Protein AF-A0A955N5J5-F1 (afdb_monomer_lite)

Radius of gyration: 27.72 Å; chains: 1; bounding box: 103×66×76 Å

Secondary structure (DSSP, 8-state):
-----------------------------------TTHHHHHHHHHHHHHHHHHHHHHHHHTT-HHHHHHHBHHHHHHHHHHHHTT----HHHHHHHHHHHHHHHHHHHT--PPEEETTEEE---TTS--B-TTBTTBSSGGGS-GGGGG-TTTS--SS---PPEEEEEEE---EEEEEESSTTSPPEEEEEEEEEEEEE-S-TTTSPEEEPTTPPPTT--SPPPEEEEEEEEEEEEEEE-GGGGT-SSSEEEE-TTSTTS-EE-SS---EE-TT--EEPPGGGSHHHHHHHHHHHHHH--

Structure (mmCIF, N/CA/C/O backbone):
data_AF-A0A955N5J5-F1
#
_entry.id   AF-A0A955N5J5-F1
#
loop_
_atom_site.group_PDB
_atom_site.id
_atom_site.type_symbol
_atom_site.label_atom_id
_atom_site.label_alt_id
_atom_site.label_comp_id
_atom_site.label_asym_id
_atom_site.label_entity_id
_atom_site.label_seq_id
_atom_site.pdbx_PDB_ins_code
_atom_site.Cartn_x
_atom_site.Cartn_y
_atom_site.Cartn_z
_atom_site.occupancy
_atom_site.B_iso_or_equiv
_atom_site.auth_seq_id
_atom_site.auth_comp_id
_atom_site.auth_asym_id
_atom_site.auth_atom_id
_atom_site.pdbx_PDB_model_num
ATOM 1 N N . MET A 1 1 ? 75.621 -2.351 1.873 1.00 44.31 1 MET A N 1
ATOM 2 C CA . MET A 1 1 ? 75.316 -2.611 3.294 1.00 44.31 1 MET A CA 1
ATOM 3 C C . MET A 1 1 ? 74.706 -3.999 3.384 1.00 44.31 1 MET A C 1
ATOM 5 O O . MET A 1 1 ? 73.717 -4.258 2.715 1.00 44.31 1 MET A O 1
ATOM 9 N N . ARG A 1 2 ? 75.393 -4.908 4.083 1.00 37.62 2 ARG A N 1
ATOM 10 C CA . ARG A 1 2 ? 74.972 -6.285 4.379 1.00 37.62 2 ARG A CA 1
ATOM 11 C C . ARG A 1 2 ? 74.080 -6.289 5.626 1.00 37.62 2 ARG A C 1
ATOM 13 O O . ARG A 1 2 ? 74.371 -5.519 6.535 1.00 37.62 2 ARG A O 1
ATOM 20 N N . ASN A 1 3 ? 73.083 -7.177 5.658 1.00 35.94 3 ASN A N 1
ATOM 21 C CA . ASN A 1 3 ? 72.738 -8.126 6.744 1.00 35.94 3 ASN A CA 1
ATOM 22 C C . ASN A 1 3 ? 71.259 -8.537 6.575 1.00 35.94 3 ASN A C 1
ATOM 24 O O . ASN A 1 3 ? 70.390 -7.677 6.584 1.00 35.94 3 ASN A O 1
ATOM 28 N N . ASN A 1 4 ? 70.937 -9.768 6.159 1.00 40.41 4 ASN A N 1
ATOM 29 C CA . ASN A 1 4 ? 70.875 -11.018 6.943 1.00 40.41 4 ASN A CA 1
ATOM 30 C C . ASN A 1 4 ? 70.024 -10.915 8.214 1.00 40.41 4 ASN A C 1
ATOM 32 O O . ASN A 1 4 ? 70.546 -10.466 9.227 1.00 40.41 4 ASN A O 1
ATOM 36 N N . ILE A 1 5 ? 68.800 -11.462 8.178 1.00 49.34 5 ILE A N 1
ATOM 37 C CA . ILE A 1 5 ? 68.192 -12.179 9.311 1.00 49.34 5 ILE A CA 1
ATOM 38 C C . ILE A 1 5 ? 67.428 -13.389 8.749 1.00 49.34 5 ILE A C 1
ATOM 40 O O . ILE A 1 5 ? 66.473 -13.251 7.991 1.00 49.34 5 ILE A O 1
ATOM 44 N N . LEU A 1 6 ? 67.902 -14.576 9.114 1.00 48.03 6 LEU A N 1
ATOM 45 C CA . LEU A 1 6 ? 67.327 -15.901 8.890 1.00 48.03 6 LEU A CA 1
ATOM 46 C C . LEU A 1 6 ? 67.532 -16.658 10.217 1.00 48.03 6 LEU A C 1
ATOM 48 O O . LEU A 1 6 ? 68.549 -16.416 10.866 1.00 48.03 6 LEU A O 1
ATOM 52 N N . GLN A 1 7 ? 66.628 -17.599 10.537 1.00 39.56 7 GLN A N 1
ATOM 53 C CA . GLN A 1 7 ? 66.670 -18.575 11.654 1.00 39.56 7 GLN A CA 1
ATOM 54 C C . GLN A 1 7 ? 66.253 -18.032 13.045 1.00 39.56 7 GLN A C 1
ATOM 56 O O . GLN A 1 7 ? 66.557 -16.895 13.366 1.00 39.56 7 GLN A O 1
ATOM 61 N N . GLN A 1 8 ? 65.564 -18.755 13.945 1.00 39.84 8 GLN A N 1
ATOM 62 C CA . GLN A 1 8 ? 65.190 -20.178 14.069 1.00 39.84 8 GLN A CA 1
ATOM 63 C C . GLN A 1 8 ? 64.225 -20.375 15.280 1.00 39.84 8 GLN A C 1
ATOM 65 O O . GLN A 1 8 ? 64.099 -19.474 16.104 1.00 39.84 8 GLN A O 1
ATOM 70 N N . SER A 1 9 ? 63.694 -21.606 15.419 1.00 40.97 9 SER A N 1
ATOM 71 C CA . SER A 1 9 ? 63.215 -22.305 16.648 1.00 40.97 9 SER A CA 1
ATOM 72 C C . SER A 1 9 ? 61.753 -22.091 17.089 1.00 40.97 9 SER A C 1
ATOM 74 O O . SER A 1 9 ? 61.348 -20.985 17.414 1.00 40.97 9 SER A O 1
ATOM 76 N N . LEU A 1 10 ? 60.853 -23.085 16.968 1.00 44.28 10 LEU A N 1
ATOM 77 C CA . LEU A 1 10 ? 60.669 -24.324 17.769 1.00 44.28 10 LEU A CA 1
ATOM 78 C C . LEU A 1 10 ? 60.367 -24.069 19.257 1.00 44.28 10 LEU A C 1
ATOM 80 O O . LEU A 1 10 ? 61.292 -23.782 20.004 1.00 44.28 10 LEU A O 1
ATOM 84 N N . MET A 1 11 ? 59.119 -24.312 19.695 1.00 41.56 11 MET A N 1
ATOM 85 C CA . MET A 1 11 ? 58.830 -25.091 20.915 1.00 41.56 11 MET A CA 1
ATOM 86 C C . MET A 1 11 ? 57.330 -25.409 21.102 1.00 41.56 11 MET A C 1
ATOM 88 O O . MET A 1 11 ? 56.488 -24.548 21.325 1.00 41.56 11 MET A O 1
ATOM 92 N N . THR A 1 12 ? 57.061 -26.709 21.000 1.00 45.81 12 THR A N 1
ATOM 93 C CA . THR A 1 12 ? 56.031 -27.552 21.631 1.00 45.81 12 THR A CA 1
ATOM 94 C C . THR A 1 12 ? 55.322 -27.015 22.877 1.00 45.81 12 THR A C 1
ATOM 96 O O . THR A 1 12 ? 56.017 -26.774 23.850 1.00 45.81 12 THR A O 1
ATOM 99 N N . TRP A 1 13 ? 53.981 -27.053 22.916 1.00 43.56 13 TRP A N 1
ATOM 100 C CA . TRP A 1 13 ? 53.181 -27.405 24.109 1.00 43.56 13 TRP A CA 1
ATOM 101 C C . TRP A 1 13 ? 51.846 -28.029 23.664 1.00 43.56 13 TRP A C 1
ATOM 103 O O . TRP A 1 13 ? 50.899 -27.329 23.319 1.00 43.56 13 TRP A O 1
ATOM 113 N N . ALA A 1 14 ? 51.780 -29.362 23.652 1.00 44.59 14 ALA A N 1
ATOM 114 C CA . ALA A 1 14 ? 50.529 -30.113 23.596 1.00 44.59 14 ALA A CA 1
ATOM 115 C C . ALA A 1 14 ? 50.210 -30.570 25.024 1.00 44.59 14 ALA A C 1
ATOM 117 O O . ALA A 1 14 ? 50.880 -31.451 25.558 1.00 44.59 14 ALA A O 1
ATOM 118 N N . LEU A 1 15 ? 49.223 -29.939 25.660 1.00 51.22 15 LEU A N 1
ATOM 119 C CA . LEU A 1 15 ? 48.691 -30.376 26.947 1.00 51.22 15 LEU A CA 1
ATOM 120 C C . LEU A 1 15 ? 47.462 -31.249 26.696 1.00 51.22 15 LEU A C 1
ATOM 122 O O . LEU A 1 15 ? 46.414 -30.779 26.262 1.00 51.22 15 LEU A O 1
ATOM 126 N N . TRP A 1 16 ? 47.632 -32.540 26.967 1.00 38.50 16 TRP A N 1
ATOM 127 C CA . TRP A 1 16 ? 46.559 -33.504 27.155 1.00 38.50 16 TRP A CA 1
ATOM 128 C C . TRP A 1 16 ? 45.767 -33.150 28.414 1.00 38.50 16 TRP A C 1
ATOM 130 O O . TRP A 1 16 ? 46.324 -33.136 29.510 1.00 38.50 16 TRP A O 1
ATOM 140 N N . TRP A 1 17 ? 44.466 -32.913 28.269 1.00 42.78 17 TRP A N 1
ATOM 141 C CA . TRP A 1 17 ? 43.518 -32.944 29.379 1.00 42.78 17 TRP A CA 1
ATOM 142 C C . TRP A 1 17 ? 42.577 -34.129 29.173 1.00 42.78 17 TRP A C 1
ATOM 144 O O . TRP A 1 17 ? 41.673 -34.095 28.342 1.00 42.78 17 TRP A O 1
ATOM 154 N N . SER A 1 18 ? 42.818 -35.194 29.934 1.00 45.06 18 SER A N 1
ATOM 155 C CA . SER A 1 18 ? 41.903 -36.322 30.072 1.00 45.06 18 SER A CA 1
ATOM 156 C C . SER A 1 18 ? 40.829 -35.954 31.096 1.00 45.06 18 SER A C 1
ATOM 158 O O . SER A 1 18 ? 41.081 -35.991 32.299 1.00 45.06 18 SER A O 1
ATOM 160 N N . PHE A 1 19 ? 39.632 -35.594 30.633 1.00 46.66 19 PHE A N 1
ATOM 161 C CA . PHE A 1 19 ? 38.447 -35.513 31.487 1.00 46.66 19 PHE A CA 1
ATOM 162 C C . PHE A 1 19 ? 37.790 -36.892 31.572 1.00 46.66 19 PHE A C 1
ATOM 164 O O . PHE A 1 19 ? 37.071 -37.323 30.672 1.00 46.66 19 PHE A O 1
ATOM 171 N N . THR A 1 20 ? 38.035 -37.586 32.679 1.00 56.12 20 THR A N 1
ATOM 172 C CA . THR A 1 20 ? 37.279 -38.775 33.077 1.00 56.12 20 THR A CA 1
ATOM 173 C C . THR A 1 20 ? 35.946 -38.317 33.670 1.00 56.12 20 THR A C 1
ATOM 175 O O . THR A 1 20 ? 35.879 -37.918 34.831 1.00 56.12 20 THR A O 1
ATOM 178 N N . LEU A 1 21 ? 34.878 -38.333 32.868 1.00 52.34 21 LEU A N 1
ATOM 179 C CA . LEU A 1 21 ? 33.510 -38.124 33.347 1.00 52.34 21 LEU A CA 1
ATOM 180 C C . LEU A 1 21 ? 32.988 -39.416 33.985 1.00 52.34 21 LEU A C 1
ATOM 182 O O . LEU A 1 21 ? 32.808 -40.435 33.320 1.00 52.34 21 LEU A O 1
ATOM 186 N N . CYS A 1 22 ? 32.752 -39.348 35.293 1.00 49.47 22 CYS A N 1
ATOM 187 C CA . CYS A 1 22 ? 32.079 -40.369 36.083 1.00 49.47 22 CYS A CA 1
ATOM 188 C C . CYS A 1 22 ? 30.592 -40.402 35.685 1.00 49.47 22 CYS A C 1
ATOM 190 O O . CYS A 1 22 ? 29.877 -39.419 35.873 1.00 49.47 22 CYS A O 1
ATOM 192 N N . TRP A 1 23 ? 30.133 -41.514 35.113 1.00 38.94 23 TRP A N 1
ATOM 193 C CA . TRP A 1 23 ? 28.717 -41.759 34.842 1.00 38.94 23 TRP A CA 1
ATOM 194 C C . TRP A 1 23 ? 28.027 -42.202 36.137 1.00 38.94 23 TRP A C 1
ATOM 196 O O . TRP A 1 23 ? 28.315 -43.279 36.653 1.00 38.94 23 TRP A O 1
ATOM 206 N N . ALA A 1 24 ? 27.097 -41.394 36.646 1.00 48.78 24 ALA A N 1
ATOM 207 C CA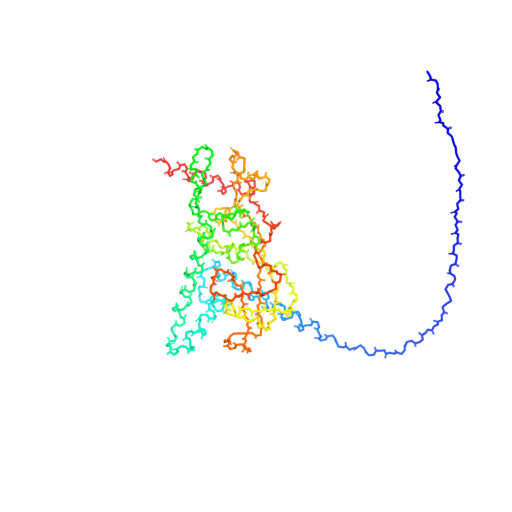 . ALA A 1 24 ? 26.094 -41.841 37.609 1.00 48.78 24 ALA A CA 1
ATOM 208 C C . ALA A 1 24 ? 24.765 -42.057 36.861 1.00 48.78 24 ALA A C 1
ATOM 210 O O . ALA A 1 24 ? 24.336 -41.153 36.138 1.00 48.78 24 ALA A O 1
ATOM 211 N N . PRO A 1 25 ? 24.093 -43.214 36.999 1.00 52.81 25 PRO A N 1
ATOM 212 C CA . PRO A 1 25 ? 22.782 -43.421 36.404 1.00 52.81 25 PRO A CA 1
ATOM 213 C C . PRO A 1 25 ? 21.734 -42.666 37.230 1.00 52.81 25 PRO A C 1
ATOM 215 O O . PRO A 1 25 ? 21.350 -43.094 38.316 1.00 52.81 25 PRO A O 1
ATOM 218 N N . PHE A 1 26 ? 21.275 -41.525 36.719 1.00 47.53 26 PHE A N 1
ATOM 219 C CA . PHE A 1 26 ? 20.079 -40.860 37.229 1.00 47.53 26 PHE A CA 1
ATOM 220 C C . PHE A 1 26 ? 18.854 -41.526 36.599 1.00 47.53 26 PHE A C 1
ATOM 222 O O . PHE A 1 26 ? 18.621 -41.426 35.395 1.00 47.53 26 PHE A O 1
ATOM 229 N N . THR A 1 27 ? 18.071 -42.227 37.413 1.00 55.59 27 THR A N 1
ATOM 230 C CA . THR A 1 27 ? 16.744 -42.717 37.041 1.00 55.59 27 THR A CA 1
ATOM 231 C C . THR A 1 27 ? 15.801 -41.523 36.921 1.00 55.59 27 THR A C 1
ATOM 233 O O . THR A 1 27 ? 15.359 -40.975 37.932 1.00 55.59 27 THR A O 1
ATOM 236 N N . PHE A 1 28 ? 15.512 -41.095 35.692 1.00 44.44 28 PHE A N 1
ATOM 237 C CA . PHE A 1 28 ? 14.457 -40.122 35.425 1.00 44.44 28 PHE A CA 1
ATOM 238 C C . PHE A 1 28 ? 13.098 -40.803 35.585 1.00 44.44 28 PHE A C 1
ATOM 240 O O . PHE A 1 28 ? 12.727 -41.676 34.803 1.00 44.44 28 PHE A O 1
ATOM 247 N N . GLY A 1 29 ? 12.373 -40.395 36.626 1.00 42.31 29 GLY A N 1
ATOM 248 C CA . GLY A 1 29 ? 10.936 -40.588 36.712 1.00 42.31 29 GLY A CA 1
ATOM 249 C C . GLY A 1 29 ? 10.243 -39.806 35.598 1.00 42.31 29 GLY A C 1
ATOM 250 O O . GLY A 1 29 ? 10.608 -38.677 35.279 1.00 42.31 29 GLY A O 1
ATOM 251 N N . GLU A 1 30 ? 9.266 -40.467 35.002 1.00 44.81 30 GLU A N 1
ATOM 252 C CA . GLU A 1 30 ? 8.416 -40.060 33.892 1.00 44.81 30 GLU A CA 1
ATOM 253 C C . GLU A 1 30 ? 7.806 -38.659 34.102 1.00 44.81 30 GLU A C 1
ATOM 255 O O . GLU A 1 30 ? 6.867 -38.468 34.877 1.00 44.81 30 GLU A O 1
ATOM 260 N N . ILE A 1 31 ? 8.352 -37.655 33.409 1.00 46.94 31 ILE A N 1
ATOM 261 C CA . ILE A 1 31 ? 7.725 -36.337 33.288 1.00 46.94 31 ILE A CA 1
ATOM 262 C C . ILE A 1 31 ? 6.641 -36.467 32.220 1.00 46.94 31 ILE A C 1
ATOM 264 O O . ILE A 1 31 ? 6.941 -36.582 31.032 1.00 46.94 31 ILE A O 1
ATOM 268 N N . LYS A 1 32 ? 5.373 -36.433 32.643 1.00 44.72 32 LYS A N 1
ATOM 269 C CA . LYS A 1 32 ? 4.237 -36.177 31.750 1.00 44.72 32 LYS A CA 1
ATOM 270 C C . LYS A 1 32 ? 4.487 -34.862 31.008 1.00 44.72 32 LYS A C 1
ATOM 272 O O . LYS A 1 32 ? 4.478 -33.795 31.618 1.00 44.72 32 LYS A O 1
ATOM 277 N N . THR A 1 33 ? 4.718 -34.950 29.704 1.00 43.25 33 THR A N 1
ATOM 278 C CA . THR A 1 33 ? 4.774 -33.804 28.793 1.00 43.25 33 THR A CA 1
ATOM 279 C C . THR A 1 33 ? 3.422 -33.088 28.766 1.00 43.25 33 THR A C 1
ATOM 281 O O . THR A 1 33 ? 2.419 -33.751 28.495 1.00 43.25 33 THR A O 1
ATOM 284 N N . PRO A 1 34 ? 3.360 -31.767 29.010 1.00 46.22 34 PRO A N 1
ATOM 285 C CA . PRO A 1 34 ? 2.160 -30.991 28.747 1.00 46.22 34 PRO A CA 1
ATOM 286 C C . PRO A 1 34 ? 2.063 -30.673 27.245 1.00 46.22 34 PRO A C 1
ATOM 288 O O . PRO A 1 34 ? 2.899 -29.975 26.679 1.00 46.22 34 PRO A O 1
ATOM 291 N N . ASP A 1 35 ? 1.041 -31.261 26.630 1.00 42.47 35 ASP A N 1
ATOM 292 C CA . ASP A 1 35 ? 0.186 -30.779 25.541 1.00 42.47 35 ASP A CA 1
ATOM 293 C C . ASP A 1 35 ? 0.783 -30.031 24.331 1.00 42.47 35 ASP A C 1
ATOM 295 O O . ASP A 1 35 ? 0.993 -28.817 24.306 1.00 42.47 35 ASP A O 1
ATOM 299 N N . THR A 1 36 ? 0.818 -30.773 23.224 1.00 44.50 36 THR A N 1
ATOM 300 C CA . THR A 1 36 ? 0.962 -30.386 21.809 1.00 44.50 36 THR A CA 1
ATOM 301 C C . THR A 1 36 ? -0.212 -29.539 21.262 1.00 44.50 36 THR A C 1
ATOM 303 O O . THR A 1 36 ? -0.560 -29.646 20.089 1.00 44.50 36 THR A O 1
ATOM 306 N N . HIS A 1 37 ? -0.849 -28.691 22.076 1.00 43.41 37 HIS A N 1
ATOM 307 C CA . HIS A 1 37 ? -2.001 -27.870 21.656 1.00 43.41 37 HIS A CA 1
ATOM 308 C C . HIS A 1 37 ? -1.675 -26.385 21.417 1.00 43.41 37 HIS A C 1
ATOM 310 O O . HIS A 1 37 ? -2.420 -25.704 20.714 1.00 43.41 37 HIS A O 1
ATOM 316 N N . ILE A 1 38 ? -0.546 -25.874 21.921 1.00 50.03 38 ILE A N 1
ATOM 317 C CA . ILE A 1 38 ? -0.196 -24.442 21.810 1.00 50.03 38 ILE A CA 1
ATOM 318 C C . ILE A 1 38 ? 0.347 -24.077 20.411 1.00 50.03 38 ILE A C 1
ATOM 320 O O . ILE A 1 38 ? 0.174 -22.951 19.950 1.00 50.03 38 ILE A O 1
ATOM 324 N N . SER A 1 39 ? 0.940 -25.021 19.672 1.00 51.25 39 SER A N 1
ATOM 325 C CA . SER A 1 39 ? 1.521 -24.736 18.347 1.00 51.25 39 SER A CA 1
ATOM 326 C C . SER A 1 39 ? 0.483 -24.558 17.231 1.00 51.25 39 SER A C 1
ATOM 328 O O . SER A 1 39 ? 0.721 -23.782 16.308 1.00 51.25 39 SER A O 1
ATOM 330 N N . GLN A 1 40 ? -0.675 -25.223 17.312 1.00 45.75 40 GLN A N 1
ATOM 331 C CA . GLN A 1 40 ? -1.700 -25.148 16.261 1.00 45.75 40 GLN A CA 1
ATOM 332 C C . GLN A 1 40 ? -2.514 -23.848 16.315 1.00 45.75 40 GLN A C 1
ATOM 334 O O . GLN A 1 40 ? -2.842 -23.292 15.269 1.00 45.75 40 GLN A O 1
ATOM 339 N N . VAL A 1 41 ? -2.790 -23.324 17.516 1.00 54.62 41 VAL A N 1
ATOM 340 C CA . VAL A 1 41 ? -3.553 -22.075 17.691 1.00 54.62 41 VAL A CA 1
ATOM 341 C C . VAL A 1 41 ? -2.764 -20.875 17.152 1.00 54.62 41 VAL A C 1
ATOM 343 O O . VAL A 1 41 ? -3.313 -20.067 16.408 1.00 54.62 41 VAL A O 1
ATOM 346 N N . THR A 1 42 ? -1.459 -20.807 17.434 1.00 57.53 42 THR A N 1
ATOM 347 C CA . THR A 1 42 ? -0.582 -19.710 16.983 1.00 57.53 42 THR A CA 1
ATOM 348 C C . THR A 1 42 ? -0.299 -19.754 15.478 1.00 57.53 42 THR A C 1
ATOM 350 O O . THR A 1 42 ? -0.186 -18.711 14.837 1.00 57.53 42 THR A O 1
ATOM 353 N N . GLN A 1 43 ? -0.214 -20.948 14.880 1.00 59.59 43 GLN A N 1
ATOM 354 C CA . GLN A 1 43 ? -0.074 -21.090 13.425 1.00 59.59 43 GLN A CA 1
ATOM 355 C C . GLN A 1 43 ? -1.373 -20.733 12.693 1.00 59.59 43 GLN A C 1
ATOM 357 O O . GLN A 1 43 ? -1.332 -20.029 11.687 1.00 59.59 43 GLN A O 1
ATOM 362 N N . SER A 1 44 ? -2.531 -21.150 13.217 1.00 62.88 44 SER A N 1
ATOM 363 C CA . SER A 1 44 ? -3.828 -20.838 12.608 1.00 62.88 44 SER A CA 1
ATOM 364 C C . SER A 1 44 ? -4.162 -19.343 12.647 1.00 62.88 44 SER A C 1
ATOM 366 O O . SER A 1 44 ? -4.732 -18.834 11.684 1.00 62.88 44 SER A O 1
ATOM 368 N N . SER A 1 45 ? -3.815 -18.633 13.728 1.00 65.56 45 SER A N 1
ATOM 369 C CA . SER A 1 45 ? -4.042 -17.185 13.830 1.00 65.56 45 SER A CA 1
ATOM 370 C C . SER A 1 45 ? -3.083 -16.384 12.949 1.00 65.56 45 SER A C 1
ATOM 372 O O . SER A 1 45 ? -3.507 -15.436 12.293 1.00 65.56 45 SER A O 1
ATOM 374 N N . THR A 1 46 ? -1.815 -16.803 12.862 1.00 73.75 46 THR A N 1
ATOM 375 C CA . THR A 1 46 ? -0.831 -16.183 11.960 1.00 73.75 46 THR A CA 1
ATOM 376 C C . THR A 1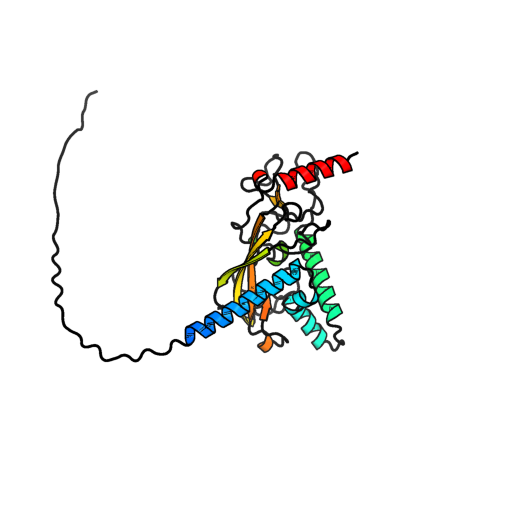 46 ? -1.279 -16.313 10.507 1.00 73.75 46 THR A C 1
ATOM 378 O O . THR A 1 46 ? -1.252 -15.320 9.790 1.00 73.75 46 THR A O 1
ATOM 381 N N . ASN A 1 47 ? -1.779 -17.490 10.107 1.00 82.44 47 ASN A N 1
ATOM 382 C CA . ASN A 1 47 ? -2.304 -17.719 8.760 1.00 82.44 47 ASN A CA 1
ATOM 383 C C . ASN A 1 47 ? -3.493 -16.800 8.433 1.00 82.44 47 ASN A C 1
ATOM 385 O O . ASN A 1 47 ? -3.563 -16.260 7.330 1.00 82.44 47 ASN A O 1
ATOM 389 N N . ALA A 1 48 ? -4.403 -16.582 9.389 1.00 86.94 48 ALA A N 1
ATOM 390 C CA . ALA A 1 48 ? -5.536 -15.676 9.202 1.00 86.94 48 ALA A CA 1
ATOM 391 C C . ALA A 1 48 ? -5.082 -14.220 8.990 1.00 86.94 48 ALA A C 1
ATOM 393 O O . ALA A 1 48 ? -5.546 -13.564 8.064 1.00 86.94 48 ALA A O 1
ATOM 394 N N . LEU A 1 49 ? -4.123 -13.734 9.784 1.00 89.19 49 LEU A N 1
ATOM 395 C CA . LEU A 1 49 ? -3.612 -12.362 9.672 1.00 89.19 49 LEU A CA 1
ATOM 396 C C . LEU A 1 49 ? -2.802 -12.131 8.390 1.00 89.19 49 LEU A C 1
ATOM 398 O O . LEU A 1 49 ? -2.893 -11.062 7.789 1.00 89.19 49 LEU A O 1
ATOM 402 N N . THR A 1 50 ? -2.049 -13.131 7.923 1.00 93.75 50 THR A N 1
ATOM 403 C CA . THR A 1 50 ? -1.411 -13.061 6.600 1.00 93.75 50 THR A CA 1
ATOM 404 C C . THR A 1 50 ? -2.426 -12.990 5.469 1.00 93.75 50 THR A C 1
ATOM 406 O O . THR A 1 50 ? -2.191 -12.251 4.515 1.00 93.75 50 THR A O 1
ATOM 409 N N . ASN A 1 51 ? -3.554 -13.700 5.583 1.00 95.38 51 ASN A N 1
ATOM 410 C CA . ASN A 1 51 ? -4.614 -13.630 4.581 1.00 95.38 51 ASN A CA 1
ATOM 411 C C . ASN A 1 51 ? -5.248 -12.236 4.545 1.00 95.38 51 ASN A C 1
ATOM 413 O O . ASN A 1 51 ? -5.449 -11.726 3.459 1.00 95.38 51 ASN A O 1
ATOM 417 N N . ILE A 1 52 ? -5.440 -11.561 5.686 1.00 96.75 52 ILE A N 1
ATOM 418 C CA . ILE A 1 52 ? -5.945 -10.173 5.704 1.00 96.75 52 ILE A CA 1
ATOM 419 C C . ILE A 1 52 ? -5.048 -9.224 4.896 1.00 96.75 52 ILE A C 1
ATOM 421 O O . ILE A 1 52 ? -5.544 -8.426 4.102 1.00 96.75 52 ILE A O 1
ATOM 425 N N . ALA A 1 53 ? -3.726 -9.305 5.075 1.00 96.94 53 ALA A N 1
ATOM 426 C CA . ALA A 1 53 ? -2.793 -8.479 4.308 1.00 96.94 53 ALA A CA 1
ATOM 427 C C . ALA A 1 53 ? -2.805 -8.829 2.813 1.00 96.94 53 ALA A C 1
ATOM 429 O O . ALA A 1 53 ? -2.748 -7.929 1.975 1.00 96.94 53 ALA A O 1
ATOM 430 N N . LEU A 1 54 ? -2.894 -10.121 2.484 1.00 97.31 54 LEU A N 1
ATOM 431 C CA . LEU A 1 54 ? -2.991 -10.585 1.104 1.00 97.31 54 LEU A CA 1
ATOM 432 C C . LEU A 1 54 ? -4.296 -10.113 0.445 1.00 97.31 54 LEU A C 1
ATOM 434 O O . LEU A 1 54 ? -4.235 -9.487 -0.608 1.00 97.31 54 LEU A O 1
ATOM 438 N N . ASP A 1 55 ? -5.441 -10.318 1.095 1.00 97.88 55 ASP A N 1
ATOM 439 C CA . ASP A 1 55 ? -6.772 -9.925 0.625 1.00 97.88 55 ASP A CA 1
ATOM 440 C C . ASP A 1 55 ? -6.856 -8.408 0.410 1.00 97.88 55 ASP A C 1
ATOM 442 O O . ASP A 1 55 ? -7.339 -7.953 -0.627 1.00 97.88 55 ASP A O 1
ATOM 446 N N . TYR A 1 56 ? -6.318 -7.611 1.343 1.00 97.88 56 TYR A N 1
ATOM 447 C CA . TYR A 1 56 ? -6.208 -6.156 1.194 1.00 97.88 56 TYR A CA 1
ATOM 448 C C . TYR A 1 56 ? -5.404 -5.776 -0.053 1.00 97.88 56 TYR A C 1
ATOM 450 O O . TYR A 1 56 ? -5.819 -4.926 -0.849 1.00 97.88 56 TYR A O 1
ATOM 458 N N . ALA A 1 57 ? -4.241 -6.407 -0.227 1.00 96.81 57 ALA A N 1
ATOM 459 C CA . ALA A 1 57 ? -3.328 -6.091 -1.310 1.00 96.81 57 ALA A CA 1
ATOM 460 C C . ALA A 1 57 ? -3.897 -6.499 -2.680 1.00 96.81 57 ALA A C 1
ATOM 462 O O . ALA A 1 57 ? -3.847 -5.723 -3.638 1.00 96.81 57 ALA A O 1
ATOM 463 N N . GLU A 1 58 ? -4.498 -7.685 -2.766 1.00 95.88 58 GLU A N 1
ATOM 464 C CA . GLU A 1 58 ? -5.191 -8.167 -3.958 1.00 95.88 58 GLU A CA 1
ATOM 465 C C . GLU A 1 58 ? -6.409 -7.305 -4.288 1.00 95.88 58 GLU A C 1
ATOM 467 O O . GLU A 1 58 ? -6.613 -6.958 -5.453 1.00 95.88 58 GLU A O 1
ATOM 472 N N . ALA A 1 59 ? -7.195 -6.901 -3.284 1.00 96.31 59 ALA A N 1
ATOM 473 C CA . ALA A 1 59 ? -8.331 -6.011 -3.484 1.00 96.31 59 ALA A CA 1
ATOM 474 C C . ALA A 1 59 ? -7.890 -4.650 -4.042 1.00 96.31 59 ALA A C 1
ATOM 476 O O . ALA A 1 59 ? -8.496 -4.151 -4.996 1.00 96.31 59 ALA A O 1
ATOM 477 N N . MET A 1 60 ? -6.797 -4.084 -3.521 1.00 94.94 60 MET A N 1
ATOM 478 C CA . MET A 1 60 ? -6.237 -2.834 -4.031 1.00 94.94 60 MET A CA 1
ATOM 479 C C . MET A 1 60 ? -5.754 -2.961 -5.478 1.00 94.94 60 MET A C 1
ATOM 481 O O . MET A 1 60 ? -6.142 -2.151 -6.326 1.00 94.94 60 MET A O 1
ATOM 485 N N . ALA A 1 61 ? -4.959 -3.988 -5.784 1.00 92.31 61 ALA A N 1
ATOM 486 C CA . ALA A 1 61 ? -4.460 -4.221 -7.137 1.00 92.31 61 ALA A CA 1
ATOM 487 C C . ALA A 1 61 ? -5.616 -4.440 -8.132 1.00 92.31 61 ALA A C 1
ATOM 489 O O . ALA A 1 61 ? -5.631 -3.852 -9.215 1.00 92.31 61 ALA A O 1
ATOM 490 N N . ALA A 1 62 ? -6.625 -5.221 -7.733 1.00 92.75 62 ALA A N 1
ATOM 491 C CA . ALA A 1 62 ? -7.794 -5.559 -8.541 1.00 92.75 62 ALA A CA 1
ATOM 492 C C . ALA A 1 62 ? -8.880 -4.467 -8.585 1.00 92.75 62 ALA A C 1
ATOM 494 O O . ALA A 1 62 ? -9.912 -4.671 -9.223 1.00 92.75 62 ALA A O 1
ATOM 495 N N . ARG A 1 63 ? -8.680 -3.313 -7.927 1.00 93.69 63 ARG A N 1
ATOM 496 C CA . ARG A 1 63 ? -9.661 -2.208 -7.850 1.00 93.69 63 ARG A CA 1
ATOM 497 C C . ARG A 1 63 ? -11.001 -2.620 -7.220 1.00 93.69 63 ARG A C 1
ATOM 499 O O . ARG A 1 63 ? -12.047 -2.054 -7.542 1.00 93.69 63 ARG A O 1
ATOM 506 N N . LYS A 1 64 ? -10.972 -3.592 -6.310 1.00 94.81 64 LYS A N 1
ATOM 507 C CA . LYS A 1 64 ? -12.118 -4.057 -5.522 1.00 94.81 64 LYS A CA 1
ATOM 508 C C . LYS A 1 64 ? -12.344 -3.112 -4.341 1.00 94.81 64 LYS A C 1
ATOM 510 O O . LYS A 1 64 ? -11.850 -3.325 -3.239 1.00 94.81 64 LYS A O 1
ATOM 515 N N . VAL A 1 65 ? -13.010 -1.993 -4.626 1.00 94.56 65 VAL A N 1
ATOM 516 C CA . VAL A 1 65 ? -13.114 -0.836 -3.717 1.00 94.56 65 VAL A CA 1
ATOM 517 C C . VAL A 1 65 ? -13.750 -1.190 -2.374 1.00 94.56 65 VAL A C 1
ATOM 519 O O . VAL A 1 65 ? -13.287 -0.711 -1.343 1.00 94.56 65 VAL A O 1
ATOM 522 N N . THR A 1 66 ? -14.813 -1.994 -2.377 1.00 95.19 66 THR A N 1
ATOM 523 C CA . THR A 1 66 ? -15.539 -2.337 -1.149 1.00 95.19 66 THR A CA 1
ATOM 524 C C . THR A 1 66 ? -14.712 -3.272 -0.277 1.00 95.19 66 THR A C 1
ATOM 526 O O . THR A 1 66 ? -14.513 -2.979 0.895 1.00 95.19 66 THR A O 1
ATOM 529 N N . GLU A 1 67 ? -14.154 -4.322 -0.869 1.00 96.19 67 GLU A N 1
ATOM 530 C CA . GLU A 1 67 ? -13.315 -5.308 -0.190 1.00 96.19 67 GLU A CA 1
ATOM 531 C C . GLU A 1 67 ? -12.042 -4.669 0.381 1.00 96.19 67 GLU A C 1
ATOM 533 O O . GLU A 1 67 ? -11.640 -4.966 1.502 1.00 96.19 67 GLU A O 1
ATOM 538 N N . TRP A 1 68 ? -11.434 -3.733 -0.355 1.00 97.00 68 TRP A N 1
ATOM 539 C CA . TRP A 1 68 ? -10.312 -2.939 0.146 1.00 97.00 68 TRP A CA 1
ATOM 540 C C . TRP A 1 68 ? -10.724 -2.061 1.337 1.00 97.00 68 TRP A C 1
ATOM 542 O O . TRP A 1 68 ? -10.040 -2.048 2.358 1.00 97.00 68 TRP A O 1
ATOM 552 N N . ALA A 1 69 ? -11.847 -1.342 1.230 1.00 95.62 69 ALA A N 1
ATOM 553 C CA . ALA A 1 69 ? -12.294 -0.403 2.259 1.00 95.62 69 ALA A CA 1
ATOM 554 C C . ALA A 1 69 ? -12.693 -1.094 3.574 1.00 95.62 69 ALA A C 1
ATOM 556 O O . ALA A 1 69 ? -12.516 -0.509 4.639 1.00 95.62 69 ALA A O 1
ATOM 557 N N . GLU A 1 70 ? -13.199 -2.328 3.509 1.00 95.88 70 GLU A N 1
ATOM 558 C CA . GLU A 1 70 ? -13.525 -3.151 4.685 1.00 95.88 70 GLU A CA 1
ATOM 559 C C . GLU A 1 70 ? -12.284 -3.573 5.485 1.00 95.88 70 GLU A C 1
ATOM 561 O O . GLU A 1 70 ? -12.393 -3.893 6.669 1.00 95.88 70 GLU A O 1
ATOM 566 N N . LEU A 1 71 ? -11.108 -3.543 4.854 1.00 97.31 71 LEU A N 1
ATOM 567 C CA . LEU A 1 71 ? -9.828 -3.905 5.454 1.00 97.31 71 LEU A CA 1
ATOM 568 C C . LEU A 1 71 ? -8.925 -2.687 5.714 1.00 97.31 71 LEU A C 1
ATOM 570 O O . LEU A 1 71 ? -7.910 -2.827 6.391 1.00 97.31 71 LEU A O 1
ATOM 574 N N . ASP A 1 72 ? -9.261 -1.497 5.208 1.00 96.25 72 ASP A N 1
ATOM 575 C CA . ASP A 1 72 ? -8.473 -0.272 5.379 1.00 96.25 72 ASP A CA 1
ATOM 576 C C . ASP A 1 72 ? -8.847 0.464 6.672 1.00 96.25 72 ASP A C 1
ATOM 578 O O . ASP A 1 72 ? -9.953 0.996 6.814 1.00 96.25 72 ASP A O 1
ATOM 582 N N . LEU A 1 73 ? -7.912 0.546 7.623 1.00 95.38 73 LEU A N 1
ATOM 583 C CA . LEU A 1 73 ? -8.190 1.132 8.932 1.00 95.38 73 LEU A CA 1
ATOM 584 C C . LEU A 1 73 ? -8.607 2.607 8.843 1.00 95.38 73 LEU A C 1
ATOM 586 O O . LEU A 1 73 ? -9.505 3.031 9.570 1.00 95.38 73 LEU A O 1
ATOM 590 N N . ALA A 1 74 ? -8.005 3.392 7.947 1.00 93.69 74 ALA A N 1
ATOM 591 C CA . ALA A 1 74 ? -8.363 4.798 7.798 1.00 93.69 74 ALA A CA 1
ATOM 592 C C . ALA A 1 74 ? -9.796 4.959 7.278 1.00 93.69 74 ALA A C 1
ATOM 594 O O . ALA A 1 74 ? -10.543 5.811 7.778 1.00 93.69 74 ALA A O 1
ATOM 595 N N . CYS A 1 75 ? -10.218 4.107 6.339 1.00 93.88 75 CYS A N 1
ATOM 596 C CA . CYS A 1 75 ? -11.599 4.122 5.875 1.00 93.88 75 CYS A CA 1
ATOM 597 C C . CYS A 1 75 ? -12.594 3.686 6.959 1.00 93.88 75 CYS A C 1
ATOM 599 O O . CYS A 1 75 ? -13.601 4.368 7.176 1.00 93.88 75 CYS A O 1
ATOM 601 N N . LEU A 1 76 ? -12.276 2.630 7.712 1.00 93.88 76 LEU A N 1
ATOM 602 C CA . LEU A 1 76 ? -13.090 2.173 8.841 1.00 93.88 76 LEU A CA 1
ATOM 603 C C . LEU A 1 76 ? -13.250 3.263 9.913 1.00 93.88 76 LEU A C 1
ATOM 605 O O . LEU A 1 76 ? -14.350 3.491 10.418 1.00 93.88 76 LEU A O 1
ATOM 609 N N . THR A 1 77 ? -12.188 4.010 10.227 1.00 92.12 77 THR A N 1
ATOM 610 C CA . THR A 1 77 ? -12.263 5.138 11.169 1.00 92.12 77 THR A CA 1
ATOM 611 C C . THR A 1 77 ? -13.164 6.257 10.651 1.00 92.12 77 THR A C 1
ATOM 613 O O . THR A 1 77 ? -13.933 6.842 11.419 1.00 92.12 77 THR A O 1
ATOM 616 N N . ARG A 1 78 ? -13.099 6.578 9.353 1.00 90.62 78 ARG A N 1
ATOM 617 C CA . ARG A 1 78 ? -13.990 7.573 8.732 1.00 90.62 78 ARG A CA 1
ATOM 618 C C . ARG A 1 78 ? -15.448 7.115 8.760 1.00 90.62 78 ARG A C 1
ATOM 620 O O . ARG A 1 78 ? -16.326 7.936 9.038 1.00 90.62 78 ARG A O 1
ATOM 627 N N . GLN A 1 79 ? -15.703 5.827 8.535 1.00 89.81 79 GLN A N 1
ATOM 628 C CA . GLN A 1 79 ? -17.034 5.238 8.657 1.00 89.81 79 GLN A CA 1
ATOM 629 C C . GLN A 1 79 ? -17.574 5.372 10.086 1.00 89.81 79 GLN A C 1
ATOM 631 O O . GLN A 1 79 ? -18.638 5.963 10.275 1.00 89.81 79 GLN A O 1
ATOM 636 N N . MET A 1 80 ? -16.803 4.943 11.088 1.00 88.38 80 MET A N 1
ATOM 637 C CA . MET A 1 80 ? -17.174 5.040 12.504 1.00 88.38 80 MET A CA 1
ATOM 638 C C . MET A 1 80 ? -17.500 6.487 12.921 1.00 88.38 80 MET A C 1
ATOM 640 O O . MET A 1 80 ? -18.499 6.743 13.595 1.00 88.38 80 MET A O 1
ATOM 644 N N . LYS A 1 81 ? -16.699 7.468 12.475 1.00 86.56 81 LYS A N 1
ATOM 645 C CA . LYS A 1 81 ? -16.956 8.898 12.732 1.00 86.56 81 LYS A CA 1
ATOM 646 C C . LYS A 1 81 ? -18.291 9.366 12.132 1.00 86.56 81 LYS A C 1
ATOM 648 O O . LYS A 1 81 ? -19.023 10.111 12.786 1.00 86.56 81 LYS A O 1
ATOM 653 N N . ARG A 1 82 ? -18.631 8.942 10.907 1.00 83.12 82 ARG A N 1
ATOM 654 C CA . ARG A 1 82 ? -19.907 9.300 10.252 1.00 83.12 82 ARG A CA 1
ATOM 655 C C . ARG A 1 82 ? -21.108 8.641 10.938 1.00 83.12 82 ARG A C 1
ATOM 657 O O . ARG A 1 82 ? -22.114 9.317 11.143 1.00 83.12 82 ARG A O 1
ATOM 664 N N . GLU A 1 83 ? -20.991 7.380 11.350 1.00 81.25 83 GLU A N 1
ATOM 665 C CA . GLU A 1 83 ? -22.039 6.664 12.094 1.00 81.25 83 GLU A CA 1
ATOM 666 C C . GLU A 1 83 ? -22.347 7.343 13.437 1.00 81.25 83 GLU A C 1
ATOM 668 O O . GLU A 1 83 ? -23.509 7.604 13.753 1.00 81.25 83 GLU A O 1
ATOM 673 N N . GLY A 1 84 ? -21.311 7.753 14.177 1.00 76.31 84 GLY A N 1
ATOM 674 C CA . GLY A 1 84 ? -21.466 8.535 15.409 1.00 76.31 84 GLY A CA 1
ATOM 675 C C . GLY A 1 84 ? -22.080 9.928 15.203 1.00 76.31 84 GLY A C 1
ATOM 676 O O . GLY A 1 84 ? -22.573 10.531 16.153 1.00 76.31 84 GLY A O 1
ATOM 677 N N . SER A 1 85 ? -22.094 10.433 13.965 1.00 73.06 85 SER A N 1
ATOM 678 C CA . SER A 1 85 ? -22.667 11.737 13.604 1.00 73.06 85 SER A CA 1
ATOM 679 C C . SER A 1 85 ? -24.172 11.682 13.292 1.00 73.06 85 SER A C 1
ATOM 681 O O . SER A 1 85 ? -24.766 12.715 12.987 1.00 73.06 85 SER A O 1
ATOM 683 N N . GLY A 1 86 ? -24.805 10.500 13.329 1.00 62.75 86 GLY A N 1
ATOM 684 C CA . GLY A 1 86 ? -26.241 10.335 13.059 1.00 62.75 86 GLY A CA 1
ATOM 685 C C . GLY A 1 86 ? -26.647 10.507 11.587 1.00 62.75 86 GLY A C 1
ATOM 686 O O . GLY A 1 86 ? -27.836 10.610 11.283 1.00 62.75 86 GLY A O 1
ATOM 687 N N . VAL A 1 87 ? -25.681 10.537 10.664 1.00 64.00 87 VAL A N 1
ATOM 688 C CA . VAL A 1 87 ? -25.929 10.563 9.216 1.00 64.00 87 VAL A CA 1
ATOM 689 C C . VAL A 1 87 ? -26.113 9.124 8.731 1.00 64.00 87 VAL A C 1
ATOM 691 O O . VAL A 1 87 ? -25.259 8.278 8.982 1.00 64.00 87 VAL A O 1
ATOM 694 N N . SER A 1 88 ? -27.220 8.838 8.033 1.00 54.53 88 SER A N 1
ATOM 695 C CA . SER A 1 88 ? -27.521 7.492 7.519 1.00 54.53 88 SER A CA 1
ATOM 696 C C . SER A 1 88 ? -26.363 6.957 6.659 1.00 54.53 88 SER A C 1
ATOM 698 O O . SER A 1 88 ? -26.033 7.592 5.651 1.00 54.53 88 SER A O 1
ATOM 700 N N . PRO A 1 89 ? -25.775 5.790 6.981 1.00 55.66 89 PRO A N 1
ATOM 701 C CA . PRO A 1 89 ? -24.648 5.259 6.228 1.00 55.66 89 PRO A CA 1
ATOM 702 C C . PRO A 1 89 ? -25.124 4.738 4.871 1.00 55.66 89 PRO A C 1
ATOM 704 O O . PRO A 1 89 ? -25.816 3.728 4.776 1.00 55.66 89 PRO A O 1
ATOM 707 N N . GLN A 1 90 ? -24.740 5.406 3.787 1.00 60.53 90 GLN A N 1
ATOM 708 C CA . GLN A 1 90 ? -24.553 4.703 2.522 1.00 60.53 90 GLN A CA 1
ATOM 709 C C . GLN A 1 90 ? -23.098 4.240 2.499 1.00 60.53 90 GLN A C 1
ATOM 711 O O . GLN A 1 90 ? -22.219 4.973 2.048 1.00 60.53 90 GLN A O 1
ATOM 716 N N . ASN A 1 91 ? -22.842 3.032 3.015 1.00 61.41 91 ASN A N 1
ATOM 717 C CA . ASN A 1 91 ? -21.494 2.447 3.119 1.00 61.41 91 ASN A CA 1
ATOM 718 C C . ASN A 1 91 ? -20.742 2.475 1.776 1.00 61.41 91 ASN A C 1
ATOM 720 O O . ASN A 1 91 ? -19.544 2.746 1.736 1.00 61.41 91 ASN A O 1
ATOM 724 N N . GLN A 1 92 ? -21.463 2.310 0.661 1.00 64.06 92 GLN A N 1
ATOM 725 C CA . GLN A 1 92 ? -20.896 2.392 -0.690 1.00 64.06 92 GLN A CA 1
ATOM 726 C C . GLN A 1 92 ? -20.329 3.779 -1.037 1.00 64.06 92 GLN A C 1
ATOM 728 O O . GLN A 1 92 ? -19.350 3.870 -1.775 1.00 64.06 92 GLN A O 1
ATOM 733 N N . GLY A 1 93 ? -20.914 4.859 -0.506 1.00 84.31 93 GLY A N 1
ATOM 734 C CA . GLY A 1 93 ? -20.407 6.218 -0.710 1.00 84.31 93 GLY A CA 1
ATOM 735 C C . GLY A 1 93 ? -19.090 6.449 0.028 1.00 84.31 93 GLY A C 1
ATOM 736 O O . GLY A 1 93 ? -18.148 6.971 -0.554 1.00 84.31 93 GLY A O 1
ATOM 737 N N . ILE A 1 94 ? -18.993 5.978 1.276 1.00 87.94 94 ILE A N 1
ATOM 738 C CA . ILE A 1 94 ? -17.791 6.140 2.112 1.00 87.94 94 ILE A CA 1
ATOM 739 C C . ILE A 1 94 ? -16.605 5.384 1.514 1.00 87.94 94 ILE A C 1
ATOM 741 O O . ILE A 1 94 ? -15.541 5.973 1.348 1.00 87.94 94 ILE A O 1
ATOM 745 N N . ALA A 1 95 ? -16.796 4.115 1.139 1.00 91.94 95 ALA A N 1
ATOM 746 C CA . ALA A 1 95 ? -15.737 3.309 0.531 1.00 91.94 95 ALA A CA 1
ATOM 747 C C . ALA A 1 95 ? -15.176 3.974 -0.738 1.00 91.94 95 ALA A C 1
ATOM 749 O O . ALA A 1 95 ? -13.962 4.041 -0.934 1.00 91.94 95 ALA A O 1
ATOM 750 N N . LYS A 1 96 ? -16.060 4.529 -1.576 1.00 93.75 96 LYS A N 1
ATOM 751 C CA . LYS A 1 96 ? -15.669 5.253 -2.787 1.00 93.75 96 LYS A CA 1
ATOM 752 C C . LYS A 1 96 ? -14.915 6.548 -2.477 1.00 93.75 96 LYS A C 1
ATOM 754 O O . LYS A 1 96 ? -13.900 6.793 -3.126 1.00 93.75 96 LYS A O 1
ATOM 759 N N . ASP A 1 97 ? -15.378 7.340 -1.509 1.00 92.75 97 ASP A N 1
ATOM 760 C CA . ASP A 1 97 ? -14.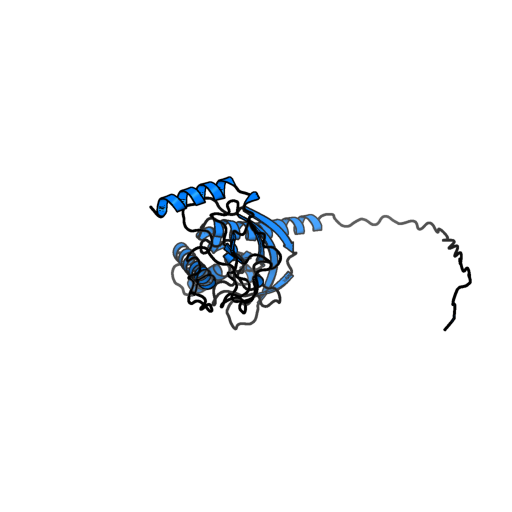699 8.567 -1.070 1.00 92.75 97 ASP A CA 1
ATOM 761 C C . ASP A 1 97 ? -13.278 8.239 -0.569 1.00 92.75 97 ASP A C 1
ATOM 763 O O . ASP A 1 97 ? -12.300 8.806 -1.051 1.00 92.75 97 ASP A O 1
ATOM 767 N N . CYS A 1 98 ? -13.149 7.254 0.334 1.00 93.44 98 CYS A N 1
ATOM 768 C CA . CYS A 1 98 ? -11.856 6.782 0.842 1.00 93.44 98 CYS A CA 1
ATOM 769 C C . CYS A 1 98 ? -10.925 6.352 -0.293 1.00 93.44 98 CYS A C 1
ATOM 771 O O . CYS A 1 98 ? -9.763 6.741 -0.330 1.00 93.44 98 CYS A O 1
ATOM 773 N N . TRP A 1 99 ? -11.437 5.555 -1.232 1.00 94.50 99 TRP A N 1
ATOM 774 C CA . TRP A 1 99 ? -10.666 5.075 -2.371 1.00 94.50 99 TRP A CA 1
ATOM 775 C C . TRP A 1 99 ? -10.153 6.220 -3.242 1.00 94.50 99 TRP A C 1
ATOM 777 O O . TRP A 1 99 ? -8.991 6.227 -3.649 1.00 94.50 99 TRP A O 1
ATOM 787 N N . GLN A 1 100 ? -11.007 7.204 -3.529 1.00 94.31 100 GLN A N 1
ATOM 788 C CA . GLN A 1 100 ? -10.625 8.369 -4.320 1.00 94.31 100 GLN A CA 1
ATOM 789 C C . GLN A 1 100 ? -9.547 9.196 -3.622 1.00 94.31 100 GLN A C 1
ATOM 791 O O . GLN A 1 100 ? -8.561 9.543 -4.275 1.00 94.31 100 GLN A O 1
ATOM 796 N N . ASP A 1 101 ? -9.694 9.445 -2.322 1.00 94.06 101 ASP A N 1
ATOM 797 C CA . ASP A 1 101 ? -8.714 10.184 -1.525 1.00 94.06 101 ASP A CA 1
ATOM 798 C C . ASP A 1 101 ? -7.379 9.435 -1.433 1.00 94.06 101 ASP A C 1
ATOM 800 O O . ASP A 1 101 ? -6.325 10.028 -1.659 1.00 94.06 101 ASP A O 1
ATOM 804 N N . THR A 1 102 ? -7.405 8.120 -1.192 1.00 93.50 102 THR A N 1
ATOM 805 C CA . THR A 1 102 ? -6.196 7.283 -1.158 1.00 93.50 102 THR A CA 1
ATOM 806 C C . THR A 1 102 ? -5.490 7.290 -2.509 1.00 93.50 102 THR A C 1
ATOM 808 O O . THR A 1 102 ? -4.276 7.479 -2.579 1.00 93.50 102 THR A O 1
ATOM 811 N N . LEU A 1 103 ? -6.227 7.138 -3.616 1.00 91.88 103 LEU A N 1
ATOM 812 C CA . LEU A 1 103 ? -5.633 7.227 -4.949 1.00 91.88 103 LEU A CA 1
ATOM 813 C C . LEU A 1 103 ? -5.122 8.634 -5.266 1.00 91.88 103 LEU A C 1
ATOM 815 O O . LEU A 1 103 ? -4.139 8.757 -5.993 1.00 91.88 103 LEU A O 1
ATOM 819 N N . ALA A 1 104 ? -5.767 9.691 -4.772 1.00 90.88 104 ALA A N 1
ATOM 820 C CA . ALA A 1 104 ? -5.276 11.057 -4.921 1.00 90.88 104 ALA A CA 1
ATOM 821 C C . ALA A 1 104 ? -3.953 11.247 -4.167 1.00 90.88 104 ALA A C 1
ATOM 823 O O . ALA A 1 104 ? -2.995 11.728 -4.767 1.00 90.88 104 ALA A O 1
ATOM 824 N N . ALA A 1 105 ? -3.863 10.778 -2.920 1.00 88.56 105 ALA A N 1
ATOM 825 C CA . ALA A 1 105 ? -2.628 10.788 -2.141 1.00 88.56 105 ALA A CA 1
ATOM 826 C C . ALA A 1 105 ? -1.514 9.985 -2.832 1.00 88.56 105 ALA A C 1
ATOM 828 O O . ALA A 1 105 ? -0.405 10.480 -3.013 1.00 88.56 105 ALA A O 1
ATOM 829 N N . HIS A 1 106 ? -1.816 8.778 -3.318 1.00 87.94 106 HIS A N 1
ATOM 830 C CA . HIS A 1 106 ? -0.859 7.965 -4.069 1.00 87.94 106 HIS A CA 1
ATOM 831 C C . HIS A 1 106 ? -0.382 8.645 -5.355 1.00 87.94 106 HIS A C 1
ATOM 833 O O . HIS A 1 106 ? 0.813 8.630 -5.638 1.00 87.94 106 HIS A O 1
ATOM 839 N N . ARG A 1 107 ? -1.291 9.258 -6.126 1.00 85.25 107 ARG A N 1
ATOM 840 C CA . ARG A 1 107 ? -0.928 10.024 -7.328 1.00 85.25 107 ARG A CA 1
ATOM 841 C C . ARG A 1 107 ? -0.069 11.231 -6.992 1.00 85.25 107 ARG A C 1
ATOM 843 O O . ARG A 1 107 ? 0.831 11.526 -7.762 1.00 85.25 107 ARG A O 1
ATOM 850 N N . GLU A 1 108 ? -0.331 11.904 -5.876 1.00 82.31 108 GLU A N 1
ATOM 851 C CA . GLU A 1 108 ? 0.469 13.042 -5.425 1.00 82.31 108 GLU A CA 1
ATOM 852 C C . GLU A 1 108 ? 1.901 12.623 -5.070 1.00 82.31 108 GLU A C 1
ATOM 854 O O . GLU A 1 108 ? 2.854 13.281 -5.486 1.00 82.31 108 GLU A O 1
ATOM 859 N N . LEU A 1 109 ? 2.066 11.486 -4.384 1.00 79.19 109 LEU A N 1
ATOM 860 C CA . LEU A 1 109 ? 3.381 10.951 -4.012 1.00 79.19 109 LEU A CA 1
ATOM 861 C C . LEU A 1 109 ? 4.275 10.689 -5.233 1.00 79.19 109 LEU A C 1
ATOM 863 O O . LEU A 1 109 ? 5.466 11.014 -5.214 1.00 79.19 109 LEU A O 1
ATOM 867 N N . VAL A 1 110 ? 3.686 10.142 -6.298 1.00 74.88 110 VAL A N 1
ATOM 868 C CA . VAL A 1 110 ? 4.374 9.771 -7.550 1.00 74.88 110 VAL A CA 1
ATOM 869 C C . VAL A 1 110 ? 4.192 10.795 -8.662 1.00 74.88 110 VAL A C 1
ATOM 871 O O . VAL A 1 110 ? 4.529 10.522 -9.814 1.00 74.88 110 VAL A O 1
ATOM 874 N N . ARG A 1 111 ? 3.622 11.965 -8.349 1.00 71.19 111 ARG A N 1
ATOM 875 C CA . ARG A 1 111 ? 3.414 13.011 -9.341 1.00 71.19 111 ARG A CA 1
ATOM 876 C C . ARG A 1 111 ? 4.774 13.472 -9.839 1.00 71.19 111 ARG A C 1
ATOM 878 O O . ARG A 1 111 ? 5.599 13.975 -9.075 1.00 71.19 111 ARG A O 1
ATOM 885 N N . ASP A 1 112 ? 4.975 13.326 -11.139 1.00 59.78 112 ASP A N 1
ATOM 886 C CA . ASP A 1 112 ? 6.144 13.846 -11.824 1.00 59.78 112 ASP A CA 1
ATOM 887 C C . ASP A 1 112 ? 6.115 15.376 -11.808 1.00 59.78 112 ASP A C 1
ATOM 889 O O . ASP A 1 112 ? 5.388 16.015 -12.568 1.00 59.78 112 ASP A O 1
ATOM 893 N N . GLU A 1 113 ? 6.939 15.982 -10.958 1.00 50.41 113 GLU A N 1
ATOM 894 C CA . GLU A 1 113 ? 7.368 17.363 -11.165 1.00 50.41 113 GLU A CA 1
ATOM 895 C C . GLU A 1 113 ? 8.643 17.337 -12.021 1.00 50.41 113 GLU A C 1
ATOM 897 O O . GLU A 1 113 ? 9.559 16.561 -11.716 1.00 50.41 113 GLU A O 1
ATOM 902 N N . PRO A 1 114 ? 8.738 18.134 -13.100 1.00 51.81 114 PRO A N 1
ATOM 903 C CA . PRO A 1 114 ? 9.955 18.204 -13.901 1.00 51.81 114 PRO A CA 1
ATOM 904 C C . PRO A 1 114 ? 11.153 18.579 -13.015 1.00 51.81 114 PRO A C 1
ATOM 906 O O . PRO A 1 114 ? 11.114 19.594 -12.318 1.00 51.81 114 PRO A O 1
ATOM 909 N N . GLU A 1 115 ? 12.232 17.783 -13.037 1.00 45.41 115 GLU A N 1
ATOM 910 C CA . GLU A 1 115 ? 13.500 18.237 -12.449 1.00 45.41 115 GLU A CA 1
ATOM 911 C C . GLU A 1 115 ? 14.096 19.283 -13.374 1.00 45.41 115 GLU A C 1
ATOM 913 O O . GLU A 1 115 ? 14.293 19.047 -14.569 1.00 45.41 115 GLU A O 1
ATOM 918 N N . LEU A 1 116 ? 14.412 20.444 -12.812 1.00 42.25 116 LEU A N 1
ATOM 919 C CA . LEU A 1 116 ? 15.269 21.414 -13.472 1.00 42.25 116 LEU A CA 1
ATOM 920 C C . LEU A 1 116 ? 16.691 20.841 -13.487 1.00 42.25 116 LEU A C 1
ATOM 922 O O . LEU A 1 116 ? 17.473 21.057 -12.566 1.00 42.25 116 LEU A O 1
ATOM 926 N N . GLY A 1 117 ? 17.010 20.061 -14.519 1.00 43.97 117 GLY A N 1
ATOM 927 C CA . GLY A 1 117 ? 18.381 19.658 -14.804 1.00 43.97 117 GLY A CA 1
ATOM 928 C C . GLY A 1 117 ? 19.205 20.831 -15.346 1.00 43.97 117 GLY A C 1
ATOM 929 O O . GLY A 1 117 ? 18.664 21.840 -15.798 1.00 43.97 117 GLY A O 1
ATOM 930 N N . ILE A 1 118 ? 20.534 20.665 -15.377 1.00 37.84 118 ILE A N 1
ATOM 931 C CA . ILE A 1 118 ? 21.488 21.630 -15.969 1.00 37.84 118 ILE A CA 1
ATOM 932 C C . ILE A 1 118 ? 21.152 21.948 -17.446 1.00 37.84 118 ILE A C 1
ATOM 934 O O . ILE A 1 118 ? 21.498 23.019 -17.938 1.00 37.84 118 ILE A O 1
ATOM 938 N N . PHE A 1 119 ? 20.427 21.061 -18.138 1.00 39.03 119 PHE A N 1
ATOM 939 C CA . PHE A 1 119 ? 20.002 21.221 -19.535 1.00 39.03 119 PHE A CA 1
ATOM 940 C C . PHE A 1 119 ? 18.519 21.607 -19.711 1.00 39.03 119 PHE A C 1
ATOM 942 O O . PHE A 1 119 ? 17.985 21.497 -20.812 1.00 39.03 119 PHE A O 1
ATOM 949 N N . GLY A 1 120 ? 17.853 22.086 -18.655 1.00 40.25 120 GLY A N 1
ATOM 950 C CA . GLY A 1 120 ? 16.429 22.431 -18.669 1.00 40.25 120 GLY A CA 1
ATOM 951 C C . GLY A 1 120 ? 15.524 21.300 -18.171 1.00 40.25 120 GLY A C 1
ATOM 952 O O . GLY A 1 120 ? 15.981 20.196 -17.873 1.00 40.25 120 GLY A O 1
ATOM 953 N N . ALA A 1 121 ? 14.232 21.608 -18.031 1.00 39.78 121 ALA A N 1
ATOM 954 C CA . ALA A 1 121 ? 13.207 20.674 -17.573 1.00 39.78 121 ALA A CA 1
ATOM 955 C C . ALA A 1 121 ? 13.026 19.532 -18.588 1.00 39.78 121 ALA A C 1
ATOM 957 O O . ALA A 1 121 ? 12.305 19.685 -19.572 1.00 39.78 121 ALA A O 1
ATOM 958 N N . MET A 1 122 ? 13.671 18.385 -18.362 1.00 46.78 122 MET A N 1
ATOM 959 C CA . MET A 1 122 ? 13.324 17.155 -19.072 1.00 46.78 122 MET A CA 1
ATOM 960 C C . MET A 1 122 ? 12.157 16.508 -18.330 1.00 46.78 122 MET A C 1
ATOM 962 O O . MET A 1 122 ? 12.287 16.096 -17.177 1.00 46.78 122 MET A O 1
ATOM 966 N N . GLY A 1 123 ? 10.990 16.508 -18.977 1.00 41.25 123 GLY A N 1
ATOM 967 C CA . GLY A 1 123 ? 9.780 15.892 -18.450 1.00 41.25 123 GLY A CA 1
ATOM 968 C C . GLY A 1 123 ? 10.035 14.418 -18.169 1.00 41.25 123 GLY A C 1
ATOM 969 O O . GLY A 1 123 ? 10.389 13.656 -19.067 1.00 41.25 123 GLY A O 1
ATOM 970 N N . ARG A 1 124 ? 9.877 14.033 -16.904 1.00 49.16 124 ARG A N 1
ATOM 971 C CA . ARG A 1 124 ? 9.751 12.632 -16.513 1.00 49.16 124 ARG A CA 1
ATOM 972 C C . ARG A 1 124 ? 8.514 12.047 -17.192 1.00 49.16 124 ARG A C 1
ATOM 974 O O . ARG A 1 124 ? 7.585 12.790 -17.510 1.00 49.16 124 ARG A O 1
ATOM 981 N N . GLY A 1 125 ? 8.546 10.749 -17.476 1.00 41.81 125 GLY A N 1
ATOM 982 C CA . GLY A 1 125 ? 7.463 10.031 -18.140 1.00 41.81 125 GLY A CA 1
ATOM 983 C C . GLY A 1 125 ? 6.160 10.119 -17.351 1.00 41.81 125 GLY A C 1
ATOM 984 O O . GLY A 1 125 ? 5.861 9.232 -16.555 1.00 41.81 125 GLY A O 1
ATOM 985 N N . ALA A 1 126 ? 5.387 11.170 -17.626 1.00 38.22 126 ALA A N 1
ATOM 986 C CA . ALA A 1 126 ? 4.080 11.398 -17.046 1.00 38.22 126 ALA A CA 1
ATOM 987 C C . ALA A 1 126 ? 3.233 10.125 -17.182 1.00 38.22 126 ALA A C 1
ATOM 989 O O . ALA A 1 126 ? 2.946 9.676 -18.290 1.00 38.22 126 ALA A O 1
ATOM 990 N N . GLY A 1 127 ? 2.841 9.544 -16.047 1.00 40.22 127 GLY A N 1
ATOM 991 C CA . GLY A 1 127 ? 1.950 8.382 -16.009 1.00 40.22 127 GLY A CA 1
ATOM 992 C C . GLY A 1 127 ? 2.616 7.014 -15.843 1.00 40.22 127 GLY A C 1
ATOM 993 O O . GLY A 1 127 ? 1.897 6.021 -15.878 1.00 40.22 127 GLY A O 1
ATOM 994 N N . LEU A 1 128 ? 3.935 6.935 -15.613 1.00 45.72 128 LEU A N 1
ATOM 995 C CA . LEU A 1 128 ? 4.636 5.655 -15.390 1.00 45.72 128 LEU A CA 1
ATOM 996 C C . LEU A 1 128 ? 4.933 5.331 -13.912 1.00 45.72 128 LEU A C 1
ATOM 998 O O . LEU A 1 128 ? 5.631 4.359 -13.623 1.00 45.72 128 LEU A O 1
ATOM 1002 N N . GLY A 1 129 ? 4.393 6.130 -12.980 1.00 49.00 129 GLY A N 1
ATOM 1003 C CA . GLY A 1 129 ? 4.387 5.823 -11.547 1.00 49.00 129 GLY A CA 1
ATOM 1004 C C . GLY A 1 129 ? 5.785 5.663 -10.950 1.00 49.00 129 GLY A C 1
ATOM 1005 O O . GLY A 1 129 ? 6.110 4.594 -10.437 1.00 49.00 129 GLY A O 1
ATOM 1006 N N . LEU A 1 130 ? 6.615 6.708 -11.041 1.00 57.81 130 LEU A N 1
ATOM 1007 C CA . LEU A 1 130 ? 7.999 6.663 -10.573 1.00 57.81 130 LEU A CA 1
ATOM 1008 C C . LEU A 1 130 ? 8.078 6.480 -9.051 1.00 57.81 130 LEU A C 1
ATOM 1010 O O . LEU A 1 130 ? 7.773 7.396 -8.289 1.00 57.81 130 LEU A O 1
ATOM 1014 N N . ILE A 1 131 ? 8.569 5.321 -8.608 1.00 61.06 131 ILE A N 1
ATOM 1015 C CA . ILE A 1 131 ? 9.007 5.117 -7.221 1.00 61.06 131 ILE A CA 1
ATOM 1016 C C . ILE A 1 131 ? 10.498 5.460 -7.175 1.00 61.06 131 ILE A C 1
ATOM 1018 O O . ILE A 1 131 ? 11.348 4.723 -7.682 1.00 61.06 131 ILE A O 1
ATOM 1022 N N . HIS A 1 132 ? 10.824 6.632 -6.639 1.00 61.59 132 HIS A N 1
ATOM 1023 C CA . HIS A 1 132 ? 12.198 7.129 -6.569 1.00 61.59 132 HIS A CA 1
ATOM 1024 C C . HIS A 1 132 ? 12.732 7.051 -5.139 1.00 61.59 132 HIS A C 1
ATOM 1026 O O . HIS A 1 132 ? 11.980 7.328 -4.207 1.00 61.59 132 HIS A O 1
ATOM 1032 N N . GLU A 1 133 ? 14.027 6.735 -4.978 1.00 54.19 133 GLU A N 1
ATOM 1033 C CA . GLU A 1 133 ? 14.671 6.674 -3.657 1.00 54.19 133 GLU A CA 1
ATOM 1034 C C . GLU A 1 133 ? 14.568 7.996 -2.912 1.00 54.19 133 GLU A C 1
ATOM 1036 O O . GLU A 1 133 ? 14.138 7.974 -1.780 1.00 54.19 133 GLU A O 1
ATOM 1041 N N . SER A 1 134 ? 14.845 9.129 -3.556 1.00 52.53 134 SER A N 1
ATOM 1042 C CA . SER A 1 134 ? 14.747 10.459 -2.944 1.00 52.53 134 SER A CA 1
ATOM 1043 C C . SER A 1 134 ? 13.785 11.354 -3.731 1.00 52.53 134 SER A C 1
ATOM 1045 O O . SER A 1 134 ? 14.219 12.207 -4.513 1.00 52.53 134 SER A O 1
ATOM 1047 N N . HIS A 1 135 ? 12.487 11.065 -3.697 1.00 51.88 135 HIS A N 1
ATOM 1048 C CA . HIS A 1 135 ? 11.500 11.971 -4.297 1.00 51.88 135 HIS A CA 1
ATOM 1049 C C . HIS A 1 135 ? 11.220 13.113 -3.317 1.00 51.88 135 HIS A C 1
ATOM 1051 O O . HIS A 1 135 ? 11.422 12.969 -2.118 1.00 51.88 135 HIS A O 1
ATOM 1057 N N . ARG A 1 136 ? 10.734 14.263 -3.796 1.00 51.97 136 ARG A N 1
ATOM 1058 C CA . ARG A 1 136 ? 10.468 15.448 -2.951 1.00 51.97 136 ARG A CA 1
ATOM 1059 C C . ARG A 1 136 ? 9.564 15.154 -1.733 1.00 51.97 136 ARG A C 1
ATOM 1061 O O . ARG A 1 136 ? 9.584 15.919 -0.775 1.00 51.97 136 ARG A O 1
ATOM 1068 N N . HIS A 1 137 ? 8.795 14.065 -1.783 1.00 56.25 137 HIS A N 1
ATOM 1069 C CA . HIS A 1 137 ? 7.863 13.629 -0.743 1.00 56.25 137 HIS A CA 1
ATOM 1070 C C . HIS A 1 137 ? 8.393 12.504 0.167 1.00 56.25 137 HIS A C 1
ATOM 1072 O O . HIS A 1 137 ? 7.788 12.258 1.204 1.00 56.25 137 HIS A O 1
ATOM 1078 N N . ALA A 1 138 ? 9.480 11.817 -0.207 1.00 58.62 138 ALA A N 1
ATOM 1079 C CA . ALA A 1 138 ? 10.010 10.654 0.505 1.00 58.62 138 ALA A CA 1
ATOM 1080 C C . ALA A 1 138 ? 11.524 10.521 0.275 1.00 58.62 138 ALA A C 1
ATOM 1082 O O . ALA A 1 138 ? 11.974 10.419 -0.871 1.00 58.62 138 ALA A O 1
ATOM 1083 N N . ASP A 1 139 ? 12.295 10.500 1.366 1.00 56.09 139 ASP A N 1
ATOM 1084 C CA . ASP A 1 139 ? 13.758 10.402 1.321 1.00 56.09 139 ASP A CA 1
ATOM 1085 C C . ASP A 1 139 ? 14.248 8.985 0.978 1.00 56.09 139 ASP A C 1
ATOM 1087 O O . ASP A 1 139 ? 15.378 8.848 0.503 1.00 56.09 139 ASP A O 1
ATOM 1091 N N . PHE A 1 140 ? 13.422 7.952 1.226 1.00 66.31 140 PHE A N 1
ATOM 1092 C CA . PHE A 1 140 ? 13.709 6.540 0.947 1.00 66.31 140 PHE A CA 1
ATOM 1093 C C . PHE A 1 140 ? 12.455 5.726 0.574 1.00 66.31 140 PHE A C 1
ATOM 1095 O O . PHE A 1 140 ? 11.329 6.080 0.913 1.00 66.31 140 PHE A O 1
ATOM 1102 N N . TRP A 1 141 ? 12.644 4.536 -0.021 1.00 70.62 141 TRP A N 1
ATOM 1103 C CA . TRP A 1 141 ? 11.542 3.609 -0.366 1.00 70.62 141 TRP A CA 1
ATOM 1104 C C . TRP A 1 141 ? 10.690 3.189 0.840 1.00 70.62 141 TRP A C 1
ATOM 1106 O O . TRP A 1 141 ? 9.488 2.962 0.704 1.00 70.62 141 TRP A O 1
ATOM 1116 N N . LYS A 1 142 ? 11.314 3.129 2.022 1.00 72.25 142 LYS A N 1
ATOM 1117 C CA . LYS A 1 142 ? 10.650 2.845 3.302 1.00 72.25 142 LYS A CA 1
ATOM 1118 C C . LYS A 1 142 ? 9.656 3.927 3.736 1.00 72.25 142 LYS A C 1
ATOM 1120 O O . LYS A 1 142 ? 8.886 3.673 4.649 1.00 72.25 142 LYS A O 1
ATOM 1125 N N . ASP A 1 143 ? 9.720 5.115 3.136 1.00 76.69 143 ASP A N 1
ATOM 1126 C CA . ASP A 1 143 ? 8.874 6.257 3.491 1.00 76.69 143 ASP A CA 1
ATOM 1127 C C . ASP A 1 143 ? 7.611 6.326 2.618 1.00 76.69 143 ASP A C 1
ATOM 1129 O O . ASP A 1 143 ? 6.718 7.126 2.887 1.00 76.69 143 ASP A O 1
ATOM 1133 N N . TYR A 1 144 ? 7.498 5.475 1.590 1.00 81.75 144 TYR A N 1
ATOM 1134 C CA . TYR A 1 144 ? 6.237 5.309 0.871 1.00 81.75 144 TYR A CA 1
ATOM 1135 C C . TYR A 1 144 ? 5.309 4.349 1.611 1.00 81.75 144 TYR A C 1
ATOM 1137 O O . TYR A 1 144 ? 5.767 3.298 2.072 1.00 81.75 144 TYR A O 1
ATOM 1145 N N . PRO A 1 145 ? 3.990 4.620 1.628 1.00 88.62 145 PRO A N 1
ATOM 1146 C CA . PRO A 1 145 ? 3.028 3.657 2.131 1.00 88.62 145 PRO A CA 1
ATOM 1147 C C . PRO A 1 145 ? 3.101 2.365 1.298 1.00 88.62 145 PRO A C 1
ATOM 1149 O O . PRO A 1 145 ? 3.203 2.425 0.068 1.00 88.62 145 PRO A O 1
ATOM 1152 N N . PRO A 1 146 ? 3.020 1.178 1.926 1.00 91.31 146 PRO A N 1
ATOM 1153 C CA . PRO A 1 146 ? 3.188 -0.106 1.234 1.00 91.31 146 PRO A CA 1
ATOM 1154 C C . PRO A 1 146 ? 2.137 -0.311 0.138 1.00 91.31 146 PRO A C 1
ATOM 1156 O O . PRO A 1 146 ? 2.428 -0.860 -0.924 1.00 91.31 146 PRO A O 1
ATOM 1159 N N . ALA A 1 147 ? 0.931 0.211 0.367 1.00 92.62 147 ALA A N 1
ATOM 1160 C CA . ALA A 1 147 ? -0.179 0.187 -0.572 1.00 92.62 147 ALA A CA 1
ATOM 1161 C C . ALA A 1 147 ? 0.126 0.919 -1.892 1.00 92.62 147 ALA A C 1
ATOM 1163 O O . ALA A 1 147 ? -0.484 0.608 -2.915 1.00 92.62 147 ALA A O 1
ATOM 1164 N N . LEU A 1 148 ? 1.084 1.858 -1.912 1.00 89.31 148 LEU A N 1
ATOM 1165 C CA . LEU A 1 148 ? 1.469 2.553 -3.138 1.00 89.31 148 LEU A CA 1
ATOM 1166 C C . LEU A 1 148 ? 2.000 1.575 -4.187 1.00 89.31 148 LEU A C 1
ATOM 1168 O O . LEU A 1 148 ? 1.600 1.677 -5.339 1.00 89.31 148 LEU A O 1
ATOM 1172 N N . ALA A 1 149 ? 2.832 0.603 -3.799 1.00 88.06 149 ALA A N 1
ATOM 1173 C CA . ALA A 1 149 ? 3.495 -0.320 -4.729 1.00 88.06 149 ALA A CA 1
ATOM 1174 C C . ALA A 1 149 ? 2.528 -1.223 -5.522 1.00 88.06 149 ALA A C 1
ATOM 1176 O O . ALA A 1 149 ? 2.893 -1.787 -6.550 1.00 88.06 149 ALA A O 1
ATOM 1177 N N . ILE A 1 150 ? 1.298 -1.362 -5.033 1.00 90.50 150 ILE A N 1
ATOM 1178 C CA . ILE A 1 150 ? 0.213 -2.155 -5.625 1.00 90.50 150 ILE A CA 1
ATOM 1179 C C . ILE A 1 150 ? -0.975 -1.274 -6.036 1.00 90.50 150 ILE A C 1
ATOM 1181 O O . ILE A 1 150 ? -2.033 -1.767 -6.422 1.00 90.50 150 ILE A O 1
ATOM 1185 N N . SER A 1 151 ? -0.808 0.046 -5.944 1.00 90.25 151 SER A N 1
ATOM 1186 C CA . SER A 1 151 ? -1.854 1.018 -6.211 1.00 90.25 151 SER A CA 1
ATOM 1187 C C . SER A 1 151 ? -2.111 1.152 -7.710 1.00 90.25 151 SER A C 1
ATOM 1189 O O . SER A 1 151 ? -1.173 1.400 -8.475 1.00 90.25 151 SER A O 1
ATOM 1191 N N . PRO A 1 152 ? -3.382 1.192 -8.143 1.00 87.50 152 PRO A N 1
ATOM 1192 C CA . PRO A 1 152 ? -3.753 1.595 -9.501 1.00 87.50 152 PRO A CA 1
ATOM 1193 C C . PRO A 1 152 ? -3.234 2.979 -9.927 1.00 87.50 152 PRO A C 1
ATOM 1195 O O . PRO A 1 152 ? -3.331 3.332 -11.098 1.00 87.50 152 PRO A O 1
ATOM 1198 N N . ALA A 1 153 ? -2.728 3.792 -8.992 1.00 83.06 153 ALA A N 1
ATOM 1199 C CA . ALA A 1 153 ? -2.077 5.064 -9.293 1.00 83.06 153 ALA A CA 1
ATOM 1200 C C . ALA A 1 153 ? -0.735 4.910 -10.031 1.00 83.06 153 ALA A C 1
ATOM 1202 O O . ALA A 1 153 ? -0.375 5.820 -10.773 1.00 83.06 153 ALA A O 1
ATOM 1203 N N . ILE A 1 154 ? -0.013 3.802 -9.824 1.00 78.50 154 ILE A N 1
ATOM 1204 C CA . ILE A 1 154 ? 1.316 3.562 -10.417 1.00 78.50 154 ILE A CA 1
ATOM 1205 C C . ILE A 1 154 ? 1.351 2.384 -11.387 1.00 78.50 154 ILE A C 1
ATOM 1207 O O . ILE A 1 154 ? 2.255 2.302 -12.212 1.00 78.50 154 ILE A O 1
ATOM 1211 N N . LEU A 1 155 ? 0.386 1.467 -11.289 1.00 76.94 155 LEU A N 1
ATOM 1212 C CA . LEU A 1 155 ? 0.208 0.424 -12.291 1.00 76.94 155 LEU A CA 1
ATOM 1213 C C . LEU A 1 155 ? -0.262 1.099 -13.580 1.00 76.94 155 LEU A C 1
ATOM 1215 O O . LEU A 1 155 ? -1.202 1.899 -13.539 1.00 76.94 155 LEU A O 1
ATOM 1219 N N . SER A 1 156 ? 0.402 0.805 -14.702 1.00 63.25 156 SER A N 1
ATOM 1220 C CA . SER A 1 156 ? 0.109 1.452 -15.987 1.00 63.25 156 SER A CA 1
ATOM 1221 C C . SER A 1 156 ? -1.395 1.434 -16.279 1.00 63.25 156 SER A C 1
ATOM 1223 O O . SER A 1 156 ? -2.049 0.389 -16.248 1.00 63.25 156 SER A O 1
ATOM 1225 N N . GLN A 1 157 ? -1.962 2.617 -16.532 1.00 54.91 157 GLN A N 1
ATOM 1226 C CA . GLN A 1 157 ? -3.400 2.791 -16.764 1.00 54.91 157 GLN A CA 1
ATOM 1227 C C . GLN A 1 157 ? -3.831 2.286 -18.147 1.00 54.91 157 GLN A C 1
ATOM 1229 O O . GLN A 1 157 ? -5.027 2.097 -18.385 1.00 54.91 157 GLN A O 1
ATOM 1234 N N . SER A 1 158 ? -2.881 2.063 -19.061 1.00 46.31 158 SER A N 1
ATOM 1235 C CA . SER A 1 158 ? -3.171 1.617 -20.415 1.00 46.31 158 SER A CA 1
ATOM 1236 C C . SER A 1 158 ? -3.271 0.088 -20.480 1.00 46.31 158 SER A C 1
ATOM 1238 O O . SER A 1 158 ? -2.272 -0.618 -20.544 1.00 46.31 158 SER A O 1
ATOM 1240 N N . GLN A 1 159 ? -4.512 -0.400 -20.537 1.00 44.72 159 GLN A N 1
ATOM 1241 C CA . GLN A 1 159 ? -4.910 -1.626 -21.251 1.00 44.72 159 GLN A CA 1
ATOM 1242 C C . GLN A 1 159 ? -4.632 -3.013 -20.648 1.00 44.72 159 GLN A C 1
ATOM 1244 O O . GLN A 1 159 ? -4.779 -3.996 -21.367 1.00 44.72 159 GLN A O 1
ATOM 1249 N N . SER A 1 160 ? -4.319 -3.163 -19.364 1.00 53.62 160 SER A N 1
ATOM 1250 C CA . SER A 1 160 ? -4.013 -4.501 -18.847 1.00 53.62 160 SER A CA 1
ATOM 1251 C C . SER A 1 160 ? -4.890 -4.942 -17.676 1.00 53.62 160 SER A C 1
ATOM 1253 O O . SER A 1 160 ? -4.768 -4.415 -16.573 1.00 53.62 160 SER A O 1
ATOM 1255 N N . ASP A 1 161 ? -5.683 -5.995 -17.904 1.00 66.00 161 ASP A N 1
ATOM 1256 C CA . ASP A 1 161 ? -6.280 -6.855 -16.864 1.00 66.00 161 ASP A CA 1
ATOM 1257 C C . ASP A 1 161 ? -5.218 -7.701 -16.122 1.00 66.00 161 ASP A C 1
ATOM 1259 O O . ASP A 1 161 ? -5.534 -8.480 -15.223 1.00 66.00 161 ASP A O 1
ATOM 1263 N N . VAL A 1 162 ? -3.939 -7.586 -16.500 1.00 80.94 162 VAL A N 1
ATOM 1264 C CA . VAL A 1 162 ? -2.833 -8.297 -15.855 1.00 80.94 162 VAL A CA 1
ATOM 1265 C C . VAL A 1 162 ? -2.465 -7.603 -14.548 1.00 80.94 162 VAL A C 1
ATOM 1267 O O . VAL A 1 162 ? -1.848 -6.537 -14.538 1.00 80.94 162 VAL A O 1
ATOM 1270 N N . LEU A 1 163 ? -2.834 -8.251 -13.448 1.00 88.62 163 LEU A N 1
ATOM 1271 C CA . LEU A 1 163 ? -2.519 -7.838 -12.087 1.00 88.62 163 LEU A CA 1
ATOM 1272 C C . LEU A 1 163 ? -1.140 -8.357 -11.646 1.00 88.62 163 LEU A C 1
ATOM 1274 O O . LEU A 1 163 ? -0.682 -9.395 -12.140 1.00 88.62 163 LEU A O 1
ATOM 1278 N N . PRO A 1 164 ? -0.469 -7.673 -10.701 1.00 91.81 164 PRO A N 1
ATOM 1279 C CA . PRO A 1 164 ? 0.682 -8.250 -10.025 1.00 91.81 164 PRO A CA 1
ATOM 1280 C C . PRO A 1 164 ? 0.288 -9.537 -9.291 1.00 91.81 164 PRO A C 1
ATOM 1282 O O . PRO A 1 164 ? -0.802 -9.649 -8.735 1.00 91.81 164 PRO A O 1
ATOM 1285 N N . GLN A 1 165 ? 1.206 -10.498 -9.259 1.00 95.00 165 GLN A N 1
ATOM 1286 C CA . GLN A 1 165 ? 1.105 -11.660 -8.384 1.00 95.00 165 GLN A CA 1
ATOM 1287 C C . GLN A 1 165 ? 1.599 -11.259 -6.998 1.00 95.00 165 GLN A C 1
ATOM 1289 O O . GLN A 1 165 ? 2.694 -10.708 -6.870 1.00 95.00 165 GLN A O 1
ATOM 1294 N N . ILE A 1 166 ? 0.800 -11.527 -5.971 1.00 96.94 166 ILE A N 1
ATOM 1295 C CA . ILE A 1 166 ? 1.098 -11.146 -4.593 1.00 96.94 166 ILE A CA 1
ATOM 1296 C C . ILE A 1 166 ? 1.134 -12.425 -3.766 1.00 96.94 166 ILE A C 1
ATOM 1298 O O . ILE A 1 166 ? 0.228 -13.249 -3.841 1.00 96.94 166 ILE A O 1
ATOM 1302 N N . THR A 1 167 ? 2.206 -12.622 -3.009 1.00 97.38 167 THR A N 1
ATOM 1303 C CA . THR A 1 167 ? 2.366 -13.792 -2.141 1.00 97.38 167 THR A CA 1
ATOM 1304 C C . THR A 1 167 ? 2.957 -13.377 -0.809 1.00 97.38 167 THR A C 1
ATOM 1306 O O . THR A 1 167 ? 3.767 -12.453 -0.747 1.00 97.38 167 THR A O 1
ATOM 1309 N N . VAL A 1 168 ? 2.611 -14.093 0.254 1.00 96.81 168 VAL A N 1
ATOM 1310 C CA . VAL A 1 168 ? 3.233 -13.898 1.566 1.00 96.81 168 VAL A CA 1
ATOM 1311 C C . VAL A 1 168 ? 4.702 -14.316 1.498 1.00 96.81 168 VAL A C 1
ATOM 1313 O O . VAL A 1 168 ? 5.001 -15.459 1.160 1.00 96.81 168 VAL A O 1
ATOM 1316 N N . ASP A 1 169 ? 5.607 -13.397 1.831 1.00 95.44 169 ASP A N 1
ATOM 1317 C CA . ASP A 1 169 ? 7.039 -13.682 1.978 1.00 95.44 169 ASP A CA 1
ATOM 1318 C C . ASP A 1 169 ? 7.348 -14.080 3.425 1.00 95.44 169 ASP A C 1
ATOM 1320 O O . ASP A 1 169 ? 7.906 -15.143 3.706 1.00 95.44 169 ASP A O 1
ATOM 1324 N N . LYS A 1 170 ? 6.919 -13.241 4.374 1.00 94.00 170 LYS A N 1
ATOM 1325 C CA . LYS A 1 170 ? 7.181 -13.447 5.797 1.00 94.00 170 LYS A CA 1
ATOM 1326 C C . LYS A 1 170 ? 6.107 -12.802 6.659 1.00 94.00 170 LYS A C 1
ATOM 1328 O O . LYS A 1 170 ? 5.618 -11.724 6.358 1.00 94.00 170 LYS A O 1
ATOM 1333 N N . ALA A 1 171 ? 5.817 -13.414 7.801 1.00 93.75 171 ALA A N 1
ATOM 1334 C CA . ALA A 1 171 ? 5.046 -12.787 8.866 1.00 93.75 171 ALA A CA 1
ATOM 1335 C C . ALA A 1 171 ? 5.823 -12.821 10.181 1.00 93.75 171 ALA A C 1
ATOM 1337 O O . ALA A 1 171 ? 6.557 -13.772 10.466 1.00 93.75 171 ALA A O 1
ATOM 1338 N N . GLN A 1 172 ? 5.678 -11.770 10.980 1.00 91.56 172 GLN A N 1
ATOM 1339 C CA . GLN A 1 172 ? 6.177 -11.729 12.350 1.00 91.56 172 GLN A CA 1
ATOM 1340 C C . GLN A 1 172 ? 5.002 -11.897 13.314 1.00 91.56 172 GLN A C 1
ATOM 1342 O O . GLN A 1 172 ? 3.934 -11.363 13.030 1.00 91.56 172 GLN A O 1
ATOM 1347 N N . PRO A 1 173 ? 5.180 -12.602 14.447 1.00 88.44 173 PRO A N 1
ATOM 1348 C CA . PRO A 1 173 ? 4.120 -12.752 15.438 1.00 88.44 173 PRO A CA 1
ATOM 1349 C C . PRO A 1 173 ? 3.575 -11.404 15.903 1.00 88.44 173 PRO A C 1
ATOM 1351 O O . PRO A 1 173 ? 4.340 -10.439 15.990 1.00 88.44 173 PRO A O 1
ATOM 1354 N N . ALA A 1 174 ? 2.290 -11.384 16.260 1.00 90.00 174 ALA A N 1
ATOM 1355 C CA . ALA A 1 174 ? 1.644 -10.224 16.855 1.00 90.00 174 ALA A CA 1
ATOM 1356 C C . ALA A 1 174 ? 2.417 -9.737 18.090 1.00 90.00 174 ALA A C 1
ATOM 1358 O O . ALA A 1 174 ? 2.848 -10.541 18.926 1.00 90.00 174 ALA A O 1
ATOM 1359 N N . ARG A 1 175 ? 2.600 -8.422 18.195 1.00 91.31 175 ARG A N 1
ATOM 1360 C CA . ARG A 1 175 ? 3.213 -7.755 19.346 1.00 91.31 175 ARG A CA 1
ATOM 1361 C C . ARG A 1 175 ? 2.295 -6.638 19.835 1.00 91.31 175 ARG A C 1
ATOM 1363 O O . ARG A 1 175 ? 1.635 -6.015 19.003 1.00 91.31 175 ARG A O 1
ATOM 1370 N N . PRO A 1 176 ? 2.261 -6.352 21.146 1.00 91.19 176 PRO A N 1
ATOM 1371 C CA . PRO A 1 176 ? 1.612 -5.147 21.640 1.00 91.19 176 PRO A CA 1
ATOM 1372 C C . PRO A 1 176 ? 2.255 -3.926 20.987 1.00 91.19 176 PRO A C 1
ATOM 1374 O O . PRO A 1 176 ? 3.480 -3.850 20.958 1.00 91.19 176 PRO A O 1
ATOM 1377 N N . GLY A 1 177 ? 1.435 -3.000 20.500 1.00 90.19 177 GLY A N 1
ATOM 1378 C CA . GLY A 1 177 ? 1.881 -1.734 19.940 1.00 90.19 177 GLY A CA 1
ATOM 1379 C C . GLY A 1 177 ? 0.870 -0.615 20.149 1.00 90.19 177 GLY A C 1
ATOM 1380 O O . GLY A 1 177 ? -0.296 -0.849 20.473 1.00 90.19 177 GLY A O 1
ATOM 1381 N N . GLY A 1 178 ? 1.341 0.623 20.012 1.00 90.94 178 GLY A N 1
ATOM 1382 C CA . GLY A 1 178 ? 0.507 1.813 20.153 1.00 90.94 178 GLY A CA 1
ATOM 1383 C C . GLY A 1 178 ? -0.151 2.200 18.832 1.00 90.94 178 GLY A C 1
ATOM 1384 O O . GLY A 1 178 ? 0.534 2.342 17.821 1.00 90.94 178 GLY A O 1
ATOM 1385 N N . LEU A 1 179 ? -1.461 2.428 18.853 1.00 92.31 179 LEU A N 1
ATOM 1386 C CA . LEU A 1 179 ? -2.244 2.894 17.713 1.00 92.31 179 LEU A CA 1
ATOM 1387 C C . LEU A 1 179 ? -2.826 4.283 18.005 1.00 92.31 179 LEU A C 1
ATOM 1389 O O . LEU A 1 179 ? -3.594 4.468 18.945 1.00 92.31 179 LEU A O 1
ATOM 1393 N N . ILE A 1 180 ? -2.478 5.275 17.194 1.00 92.31 180 ILE A N 1
ATOM 1394 C CA . ILE A 1 180 ? -3.031 6.629 17.260 1.00 92.31 180 ILE A CA 1
ATOM 1395 C C . ILE A 1 180 ? -4.249 6.668 16.338 1.00 92.31 180 ILE A C 1
ATOM 1397 O O . ILE A 1 180 ? -4.109 6.773 15.125 1.00 92.31 180 ILE A O 1
ATOM 1401 N N . LEU A 1 181 ? -5.454 6.569 16.904 1.00 88.44 181 LEU A N 1
ATOM 1402 C CA . LEU A 1 181 ? -6.712 6.547 16.136 1.00 88.44 181 LEU A CA 1
ATOM 1403 C C . LEU A 1 181 ? -7.100 7.911 15.552 1.00 88.44 181 LEU A C 1
ATOM 1405 O O . LEU A 1 181 ? -7.795 7.999 14.539 1.00 88.44 181 LEU A O 1
ATOM 1409 N N . VAL A 1 182 ? -6.691 8.985 16.223 1.00 85.75 182 VAL A N 1
ATOM 1410 C CA . VAL A 1 182 ? -6.927 10.366 15.803 1.00 85.75 182 VAL A CA 1
ATOM 1411 C C . VAL A 1 182 ? -5.619 11.130 15.982 1.00 85.75 182 VAL A C 1
ATOM 1413 O O . VAL A 1 182 ? -5.066 11.094 17.087 1.00 85.75 182 VAL A O 1
ATOM 1416 N N . PRO A 1 183 ? -5.129 11.839 14.949 1.00 83.25 183 PRO A N 1
ATOM 1417 C CA . PRO A 1 183 ? -3.905 12.622 15.058 1.00 83.25 183 PRO A CA 1
ATOM 1418 C C . PRO A 1 183 ? -3.911 13.543 16.287 1.00 83.25 183 PRO A C 1
ATOM 1420 O O . PRO A 1 183 ? -4.878 14.265 16.535 1.00 83.25 183 PRO A O 1
ATOM 1423 N N . GLY A 1 184 ? -2.830 13.499 17.070 1.00 82.44 184 GLY A N 1
ATOM 1424 C CA . GLY A 1 184 ? -2.664 14.299 18.289 1.00 82.44 184 GLY A CA 1
ATOM 1425 C C . GLY A 1 184 ? -3.278 13.711 19.567 1.00 82.44 184 GLY A C 1
ATOM 1426 O O . GLY A 1 184 ? -3.162 14.337 20.620 1.00 82.44 184 GLY A O 1
ATOM 1427 N N . GLN A 1 185 ? -3.908 12.533 19.513 1.00 87.81 185 GLN A N 1
ATOM 1428 C CA . GLN A 1 185 ? -4.362 11.813 20.709 1.00 87.81 185 GLN A CA 1
ATOM 1429 C C . GLN A 1 185 ? -3.310 10.829 21.236 1.00 87.81 185 GLN A C 1
ATOM 1431 O O . GLN A 1 185 ? -2.373 10.451 20.533 1.00 87.81 185 GLN A O 1
ATOM 1436 N N . ASN A 1 186 ? -3.486 10.401 22.490 1.00 91.56 186 ASN A N 1
ATOM 1437 C CA . ASN A 1 186 ? -2.649 9.361 23.083 1.00 91.56 186 ASN A CA 1
ATOM 1438 C C . ASN A 1 186 ? -2.851 8.026 22.343 1.00 91.56 186 ASN A C 1
ATOM 1440 O O . ASN A 1 186 ? -3.999 7.682 22.045 1.00 91.56 186 ASN A O 1
ATOM 1444 N N . PRO A 1 187 ? -1.776 7.258 22.086 1.00 92.94 187 PRO A N 1
ATOM 1445 C CA . PRO A 1 187 ? -1.897 5.929 21.501 1.00 92.94 187 PRO A CA 1
ATOM 1446 C C . PRO A 1 187 ? -2.738 5.002 22.387 1.00 92.94 187 PRO A C 1
ATOM 1448 O O . PRO A 1 187 ? -2.587 5.003 23.611 1.00 92.94 187 PRO A O 1
ATOM 1451 N N . VAL A 1 188 ? -3.589 4.189 21.765 1.00 92.62 188 VAL A N 1
ATOM 1452 C CA . VAL A 1 188 ? -4.286 3.075 22.417 1.00 92.62 188 VAL A CA 1
ATOM 1453 C C . VAL A 1 188 ? -3.520 1.774 22.199 1.00 92.62 188 VAL A C 1
ATOM 1455 O O . VAL A 1 188 ? -2.779 1.641 21.227 1.00 92.62 188 VAL A O 1
ATOM 1458 N N . GLU A 1 189 ? -3.688 0.809 23.098 1.00 92.50 189 GLU A N 1
ATOM 1459 C CA . GLU A 1 189 ? -3.079 -0.512 22.944 1.00 92.50 189 GLU A CA 1
ATOM 1460 C C . GLU A 1 189 ? -3.788 -1.309 21.839 1.00 92.50 189 GLU A C 1
ATOM 1462 O O . GLU A 1 189 ? -5.019 -1.408 21.811 1.00 92.50 189 GLU A O 1
ATOM 1467 N N . ALA A 1 190 ? -3.000 -1.887 20.937 1.00 92.19 190 ALA A N 1
ATOM 1468 C CA . ALA A 1 190 ? -3.445 -2.801 19.897 1.00 92.19 190 ALA A CA 1
ATOM 1469 C C . ALA A 1 190 ? -2.413 -3.920 19.706 1.00 92.19 190 ALA A C 1
ATOM 1471 O O . ALA A 1 190 ? -1.259 -3.806 20.119 1.00 92.19 190 ALA A O 1
ATOM 1472 N N . GLN A 1 191 ? -2.820 -5.012 19.065 1.00 93.75 191 GLN A N 1
ATOM 1473 C CA . GLN A 1 191 ? -1.902 -6.079 18.671 1.00 93.75 191 GLN A CA 1
ATOM 1474 C C . GLN A 1 191 ? -1.514 -5.890 17.205 1.00 93.75 191 GLN A C 1
ATOM 1476 O O . GLN A 1 191 ? -2.380 -5.909 16.331 1.00 93.75 191 GLN A O 1
ATOM 1481 N N . VAL A 1 192 ? -0.223 -5.708 16.935 1.00 94.06 192 VAL A N 1
ATOM 1482 C CA . VAL A 1 192 ? 0.328 -5.400 15.610 1.00 94.06 192 VAL A CA 1
ATOM 1483 C C . VAL A 1 192 ? 1.073 -6.609 15.065 1.00 94.06 192 VAL A C 1
ATOM 1485 O O . VAL A 1 192 ? 1.986 -7.135 15.700 1.00 94.06 192 VAL A O 1
ATOM 1488 N N . THR A 1 193 ? 0.700 -7.044 13.867 1.00 94.50 193 THR A N 1
ATOM 1489 C CA . THR A 1 193 ? 1.350 -8.128 13.127 1.00 94.50 193 THR A CA 1
ATOM 1490 C C . THR A 1 193 ? 1.989 -7.566 11.871 1.00 94.50 193 THR A C 1
ATOM 1492 O O . THR A 1 193 ? 1.324 -6.940 11.047 1.00 94.50 193 THR A O 1
ATOM 1495 N N . THR A 1 194 ? 3.286 -7.806 11.711 1.00 94.50 194 THR A N 1
ATOM 1496 C CA . THR A 1 194 ? 4.029 -7.399 10.516 1.00 94.50 194 THR A CA 1
ATOM 1497 C C . THR A 1 194 ? 3.925 -8.475 9.453 1.00 94.50 194 THR A C 1
ATOM 1499 O O . THR A 1 194 ? 4.324 -9.615 9.705 1.00 94.50 194 THR A O 1
ATOM 1502 N N . VAL A 1 195 ? 3.455 -8.109 8.264 1.00 95.81 195 VAL A N 1
ATOM 1503 C CA . VAL A 1 195 ? 3.358 -9.011 7.116 1.00 95.81 195 VAL A CA 1
ATOM 1504 C C . VAL A 1 195 ? 4.126 -8.422 5.940 1.00 95.81 195 VAL A C 1
ATOM 1506 O O . VAL A 1 195 ? 3.805 -7.345 5.447 1.00 95.81 195 VAL A O 1
ATOM 1509 N N . ASP A 1 196 ? 5.139 -9.151 5.493 1.00 96.44 196 ASP A N 1
ATOM 1510 C CA . ASP A 1 196 ? 5.914 -8.860 4.298 1.00 96.44 196 ASP A CA 1
ATOM 1511 C C . ASP A 1 196 ? 5.303 -9.649 3.127 1.00 96.44 196 ASP A C 1
ATOM 1513 O O . ASP A 1 196 ? 5.185 -10.879 3.179 1.00 96.44 196 ASP A O 1
ATOM 1517 N N . LEU A 1 197 ? 4.899 -8.942 2.072 1.00 97.50 197 LEU A N 1
ATOM 1518 C CA . LEU A 1 197 ? 4.354 -9.511 0.842 1.00 97.50 197 LEU A CA 1
ATOM 1519 C C . LEU A 1 197 ? 5.346 -9.310 -0.304 1.00 97.50 197 LEU A C 1
ATOM 1521 O O . LEU A 1 197 ? 5.791 -8.190 -0.561 1.00 97.50 197 LEU A O 1
ATOM 1525 N N . LEU A 1 198 ? 5.654 -10.386 -1.023 1.00 97.50 198 LEU A N 1
ATOM 1526 C CA . LEU A 1 198 ? 6.366 -10.333 -2.292 1.00 97.50 198 LEU A CA 1
ATOM 1527 C C . LEU A 1 198 ? 5.374 -9.974 -3.400 1.00 97.50 198 LEU A C 1
ATOM 1529 O O . LEU A 1 198 ? 4.416 -10.704 -3.652 1.00 97.50 198 LEU A O 1
ATOM 1533 N N . VAL A 1 199 ? 5.644 -8.871 -4.089 1.00 95.75 199 VAL A N 1
ATOM 1534 C CA . VAL A 1 199 ? 4.897 -8.419 -5.262 1.00 95.75 199 VAL A CA 1
ATOM 1535 C C . VAL A 1 199 ? 5.722 -8.743 -6.498 1.00 95.75 199 VAL A C 1
ATOM 1537 O O . VAL A 1 199 ? 6.879 -8.332 -6.593 1.00 95.75 199 VAL A O 1
ATOM 1540 N N . THR A 1 200 ? 5.137 -9.467 -7.448 1.00 94.94 200 THR A N 1
ATOM 1541 C CA . THR A 1 200 ? 5.755 -9.826 -8.729 1.00 94.94 200 THR A CA 1
ATOM 1542 C C . THR A 1 200 ? 4.937 -9.259 -9.879 1.00 94.94 200 THR A C 1
ATOM 1544 O O . THR A 1 200 ? 3.774 -9.611 -10.064 1.00 94.94 200 THR A O 1
ATOM 1547 N N . PHE A 1 201 ? 5.559 -8.410 -10.690 1.00 91.12 201 PHE A N 1
ATOM 1548 C CA . PHE A 1 201 ? 4.956 -7.844 -11.890 1.00 91.12 201 PHE A CA 1
ATOM 1549 C C . PHE A 1 201 ? 5.249 -8.762 -13.080 1.00 91.12 201 PHE A C 1
ATOM 1551 O O . PHE A 1 201 ? 6.409 -8.868 -13.494 1.00 91.12 201 PHE A O 1
ATOM 1558 N N . PRO A 1 202 ? 4.234 -9.439 -13.644 1.00 89.31 202 PRO A N 1
ATOM 1559 C CA . PRO A 1 202 ? 4.447 -10.458 -14.672 1.00 89.31 202 PRO A CA 1
ATOM 1560 C C . PRO A 1 202 ? 4.838 -9.878 -16.036 1.00 89.31 202 PRO A C 1
ATOM 1562 O O . PRO A 1 202 ? 5.343 -10.613 -16.880 1.00 89.31 202 PRO A O 1
ATOM 1565 N N . ASN A 1 203 ? 4.620 -8.580 -16.261 1.00 83.81 203 ASN A N 1
ATOM 1566 C CA . ASN A 1 203 ? 4.900 -7.916 -17.527 1.00 83.81 203 ASN A CA 1
ATOM 1567 C C . ASN A 1 203 ? 5.616 -6.567 -17.276 1.00 83.81 203 ASN A C 1
ATOM 1569 O O . ASN A 1 203 ? 5.104 -5.755 -16.500 1.00 83.81 203 ASN A O 1
ATOM 1573 N N . PRO A 1 204 ? 6.780 -6.300 -17.908 1.00 83.25 204 PRO A N 1
ATOM 1574 C CA . PRO A 1 204 ? 7.493 -5.028 -17.764 1.00 83.25 204 PRO A CA 1
ATOM 1575 C C . PRO A 1 204 ? 6.695 -3.803 -18.237 1.00 83.25 204 PRO A C 1
ATOM 1577 O O . PRO A 1 204 ? 6.990 -2.702 -17.788 1.00 83.25 204 PRO A O 1
ATOM 1580 N N . MET A 1 205 ? 5.685 -3.975 -19.095 1.00 77.81 205 MET A N 1
ATOM 1581 C CA . MET A 1 205 ? 4.863 -2.883 -19.637 1.00 77.81 205 MET A CA 1
ATOM 1582 C C . MET A 1 205 ? 3.819 -2.343 -18.654 1.00 77.81 205 MET A C 1
ATOM 1584 O O . MET A 1 205 ? 3.314 -1.235 -18.818 1.00 77.81 205 MET A O 1
ATOM 1588 N N . VAL A 1 206 ? 3.491 -3.128 -17.626 1.00 77.31 206 VAL A N 1
ATOM 1589 C CA . VAL A 1 206 ? 2.501 -2.767 -16.594 1.00 77.31 206 VAL A CA 1
ATOM 1590 C C . VAL A 1 206 ? 3.142 -2.586 -15.222 1.00 77.31 206 VAL A C 1
ATOM 1592 O O . VAL A 1 206 ? 2.483 -2.159 -14.275 1.00 77.31 206 VAL A O 1
ATOM 1595 N N . ALA A 1 207 ? 4.427 -2.924 -15.126 1.00 81.56 207 ALA A N 1
ATOM 1596 C CA . ALA A 1 207 ? 5.248 -2.737 -13.951 1.00 81.56 207 ALA A CA 1
ATOM 1597 C C . ALA A 1 207 ? 5.516 -1.246 -13.696 1.00 81.56 207 ALA A C 1
ATOM 1599 O O . ALA A 1 207 ? 5.759 -0.499 -14.648 1.00 81.56 207 ALA A O 1
ATOM 1600 N N . PRO A 1 208 ? 5.561 -0.813 -12.425 1.00 80.81 208 PRO A N 1
ATOM 1601 C CA . PRO A 1 208 ? 5.986 0.537 -12.101 1.00 80.81 208 PRO A CA 1
ATOM 1602 C C . PRO A 1 208 ? 7.458 0.733 -12.471 1.00 80.81 208 PRO A C 1
ATOM 1604 O O . PRO A 1 208 ? 8.278 -0.193 -12.387 1.00 80.81 208 PRO A O 1
ATOM 1607 N N . LEU A 1 209 ? 7.804 1.955 -12.865 1.00 78.62 209 LEU A N 1
ATOM 1608 C CA . LEU A 1 209 ? 9.184 2.322 -13.147 1.00 78.62 209 LEU A CA 1
ATOM 1609 C C . LEU A 1 209 ? 9.882 2.827 -11.881 1.00 78.62 209 LEU A C 1
ATOM 1611 O O . LEU A 1 209 ? 9.329 3.599 -11.101 1.00 78.62 209 LEU A O 1
ATOM 1615 N N . ALA A 1 210 ? 11.139 2.434 -11.704 1.00 78.31 210 ALA A N 1
ATOM 1616 C CA . ALA A 1 210 ? 11.975 2.922 -10.615 1.00 78.31 210 ALA A CA 1
ATOM 1617 C C . ALA A 1 210 ? 13.423 3.130 -11.064 1.00 78.31 210 ALA A C 1
ATOM 1619 O O . ALA A 1 210 ? 13.869 2.544 -12.058 1.00 78.31 210 ALA A O 1
ATOM 1620 N N . LEU A 1 211 ? 14.159 3.966 -10.329 1.00 75.56 211 LEU A N 1
ATOM 1621 C CA . LEU A 1 211 ? 15.578 4.224 -10.588 1.00 75.56 211 LEU A CA 1
ATOM 1622 C C . LEU A 1 211 ? 16.378 2.919 -10.489 1.00 75.56 211 LEU A C 1
ATOM 1624 O O . LEU A 1 211 ? 16.175 2.159 -9.548 1.00 75.56 211 LEU A O 1
ATOM 1628 N N . ARG A 1 212 ? 17.269 2.638 -11.446 1.00 73.38 212 ARG A N 1
ATOM 1629 C CA . ARG A 1 212 ? 18.091 1.422 -11.396 1.00 73.38 212 ARG A CA 1
ATOM 1630 C C . ARG A 1 212 ? 19.188 1.516 -10.321 1.00 73.38 212 ARG A C 1
ATOM 1632 O O . ARG A 1 212 ? 19.691 2.607 -10.052 1.00 73.38 212 ARG A O 1
ATOM 1639 N N . PRO A 1 213 ? 19.624 0.375 -9.754 1.00 70.94 213 PRO A N 1
ATOM 1640 C CA . PRO A 1 213 ? 20.739 0.346 -8.817 1.00 70.94 213 PRO A CA 1
ATOM 1641 C C . PRO A 1 213 ? 22.010 0.944 -9.421 1.00 70.94 213 PRO A C 1
ATOM 1643 O O . PRO A 1 213 ? 22.356 0.647 -10.566 1.00 70.94 213 PRO A O 1
ATOM 1646 N N . GLY A 1 214 ? 22.737 1.730 -8.625 1.00 68.06 214 GLY A N 1
ATOM 1647 C CA . GLY A 1 214 ? 24.033 2.294 -9.013 1.00 68.06 214 GLY A CA 1
ATOM 1648 C C . GLY A 1 214 ? 23.964 3.562 -9.869 1.00 68.06 214 GLY A C 1
ATOM 1649 O O . GLY A 1 214 ? 25.011 4.054 -10.289 1.00 68.06 214 GLY A O 1
ATOM 1650 N N . GLU A 1 215 ? 22.772 4.109 -10.114 1.00 68.50 215 GLU A N 1
ATOM 1651 C CA . GLU A 1 215 ? 22.624 5.410 -10.765 1.00 68.50 215 GLU A CA 1
ATOM 1652 C C . GLU A 1 215 ? 23.044 6.551 -9.812 1.00 68.50 215 GLU A C 1
ATOM 1654 O O . GLU A 1 215 ? 22.698 6.538 -8.627 1.00 68.50 215 GLU A O 1
ATOM 1659 N N . PRO A 1 216 ? 23.816 7.543 -10.288 1.00 61.25 216 PRO A N 1
ATOM 1660 C CA . PRO A 1 216 ? 24.354 8.601 -9.440 1.00 61.25 216 PRO A CA 1
ATOM 1661 C C . PRO A 1 216 ? 23.274 9.558 -8.899 1.00 61.25 216 PRO A C 1
ATOM 1663 O O . PRO A 1 216 ? 22.292 9.893 -9.566 1.00 61.25 216 PRO A O 1
ATOM 1666 N N . TRP A 1 217 ? 23.506 10.044 -7.675 1.00 59.12 217 TRP A N 1
ATOM 1667 C CA . TRP A 1 217 ? 22.639 10.981 -6.947 1.00 59.12 217 TRP A CA 1
ATOM 1668 C C . TRP A 1 217 ? 22.492 12.347 -7.657 1.00 59.12 217 TRP A C 1
ATOM 1670 O O . TRP A 1 217 ? 23.230 12.667 -8.593 1.00 59.12 217 TRP A O 1
ATOM 1680 N N . TRP A 1 218 ? 21.526 13.168 -7.215 1.00 55.84 218 TRP A N 1
ATOM 1681 C CA . TRP A 1 218 ? 21.025 14.402 -7.868 1.00 55.84 218 TRP A CA 1
ATOM 1682 C C . TRP A 1 218 ? 22.025 15.505 -8.199 1.00 55.84 218 TRP A C 1
ATOM 1684 O O . TRP A 1 218 ? 21.665 16.452 -8.891 1.00 55.84 218 TRP A O 1
ATOM 1694 N N . THR A 1 219 ? 23.277 15.387 -7.783 1.00 54.94 219 THR A N 1
ATOM 1695 C CA . THR A 1 219 ? 24.326 16.347 -8.129 1.00 54.94 219 THR A CA 1
ATOM 1696 C C . THR A 1 219 ? 25.049 16.027 -9.440 1.00 54.94 219 THR A C 1
ATOM 1698 O O . THR A 1 219 ? 25.877 16.824 -9.880 1.00 54.94 219 THR A O 1
ATOM 1701 N N . SER A 1 220 ? 24.761 14.894 -10.092 1.00 55.03 220 SER A N 1
ATOM 1702 C CA . SER A 1 220 ? 25.409 14.528 -11.357 1.00 55.03 220 SER A CA 1
ATOM 1703 C C . SER A 1 220 ? 24.613 15.000 -12.582 1.00 55.03 220 SER A C 1
ATOM 1705 O O . SER A 1 220 ? 23.399 14.844 -12.650 1.00 55.03 220 SER A O 1
ATOM 1707 N N . GLY A 1 221 ? 25.299 15.541 -13.594 1.00 56.69 221 GLY A N 1
ATOM 1708 C CA . GLY A 1 221 ? 24.699 15.886 -14.893 1.00 56.69 221 GLY A CA 1
ATOM 1709 C C . GLY A 1 221 ? 24.416 14.675 -15.796 1.00 56.69 221 GLY A C 1
ATOM 1710 O O . GLY A 1 221 ? 24.352 14.831 -17.013 1.00 56.69 221 GLY A O 1
ATOM 1711 N N . VAL A 1 222 ? 24.334 13.467 -15.230 1.00 59.72 222 VAL A N 1
ATOM 1712 C CA 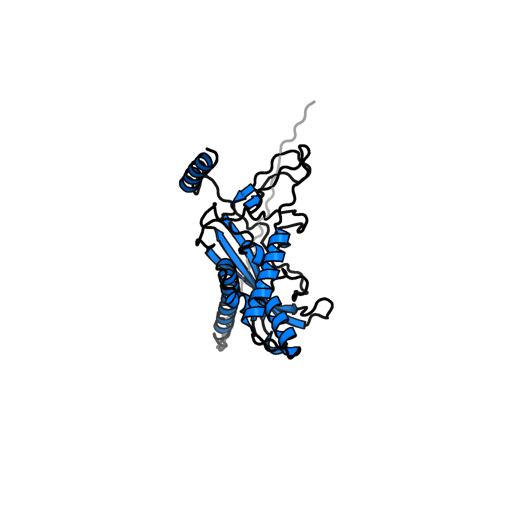. VAL A 1 222 ? 24.192 12.206 -15.968 1.00 59.72 222 VAL A CA 1
ATOM 1713 C C . VAL A 1 222 ? 22.710 11.880 -16.155 1.00 59.72 222 VAL A C 1
ATOM 1715 O O . VAL A 1 222 ? 21.908 12.032 -15.237 1.00 59.72 222 VAL A O 1
ATOM 1718 N N . ILE A 1 223 ? 22.348 11.410 -17.353 1.00 63.00 223 ILE A N 1
ATOM 1719 C CA . ILE A 1 223 ? 21.004 10.893 -17.638 1.00 63.00 223 ILE A CA 1
ATOM 1720 C C . ILE A 1 223 ? 20.782 9.639 -16.790 1.00 63.00 223 ILE A C 1
ATOM 1722 O O . ILE A 1 223 ? 21.462 8.632 -16.989 1.00 63.00 223 ILE A O 1
ATOM 1726 N N . ARG A 1 224 ? 19.814 9.709 -15.875 1.00 68.06 224 ARG A N 1
ATOM 1727 C CA . ARG A 1 224 ? 19.433 8.588 -15.016 1.00 68.06 224 ARG A CA 1
ATOM 1728 C C . ARG A 1 224 ? 18.708 7.508 -15.799 1.00 68.06 224 ARG A C 1
ATOM 1730 O O . ARG A 1 224 ? 17.839 7.801 -16.623 1.00 68.06 224 ARG A O 1
ATOM 1737 N N . ARG A 1 225 ? 19.009 6.252 -15.483 1.00 70.94 225 ARG A N 1
ATOM 1738 C CA . ARG A 1 225 ? 18.299 5.100 -16.048 1.00 70.94 225 ARG A CA 1
ATOM 1739 C C . ARG A 1 225 ? 17.217 4.609 -15.101 1.00 70.94 225 ARG A C 1
ATOM 1741 O O . ARG A 1 225 ? 17.487 4.132 -14.001 1.00 70.94 225 ARG A O 1
ATOM 1748 N N . TYR A 1 226 ? 15.986 4.661 -15.582 1.00 76.56 226 TYR A N 1
ATOM 1749 C CA . TYR A 1 226 ? 14.841 4.024 -14.949 1.00 76.56 226 TYR A CA 1
ATOM 1750 C C . TYR A 1 226 ? 14.583 2.677 -15.617 1.00 76.56 226 TYR A C 1
ATOM 1752 O O . TYR A 1 226 ? 14.927 2.468 -16.782 1.00 76.56 226 TYR A O 1
ATOM 1760 N N . GLY A 1 227 ? 13.999 1.743 -14.877 1.00 77.44 227 GLY A N 1
ATOM 1761 C CA . GLY A 1 227 ? 13.578 0.468 -15.436 1.00 77.44 227 GLY A CA 1
ATOM 1762 C C . GLY A 1 227 ? 12.328 -0.072 -14.752 1.00 77.44 227 GLY A C 1
ATOM 1763 O O . GLY A 1 227 ? 12.046 0.320 -13.617 1.00 77.44 227 GLY A O 1
ATOM 1764 N N . PRO A 1 228 ? 11.608 -0.988 -15.416 1.00 83.88 228 PRO A N 1
ATOM 1765 C CA . PRO A 1 228 ? 10.438 -1.615 -14.832 1.00 83.88 228 PRO A CA 1
ATOM 1766 C C . PRO A 1 228 ? 10.840 -2.538 -13.690 1.00 83.88 228 PRO A C 1
ATOM 1768 O O . PRO A 1 228 ? 11.746 -3.369 -13.827 1.00 83.88 228 PRO A O 1
ATOM 1771 N N . VAL A 1 229 ? 10.166 -2.387 -12.555 1.00 86.50 229 VAL A N 1
ATOM 1772 C CA . VAL A 1 229 ? 10.365 -3.251 -11.394 1.00 86.50 229 VAL A CA 1
ATOM 1773 C C . VAL A 1 229 ? 9.708 -4.600 -11.667 1.00 86.50 229 VAL A C 1
ATOM 1775 O O . VAL A 1 229 ? 8.545 -4.688 -12.031 1.00 86.50 229 VAL A O 1
ATOM 1778 N N . ARG A 1 230 ? 10.461 -5.683 -11.509 1.00 91.12 230 ARG A N 1
ATOM 1779 C CA . ARG A 1 230 ? 9.979 -7.057 -11.653 1.00 91.12 230 ARG A CA 1
ATOM 1780 C C . ARG A 1 230 ? 9.424 -7.596 -10.346 1.00 91.12 230 ARG A C 1
ATOM 1782 O O . ARG A 1 230 ? 8.350 -8.184 -10.343 1.00 91.12 230 ARG A O 1
ATOM 1789 N N . THR A 1 231 ? 10.158 -7.418 -9.255 1.00 94.31 231 THR A N 1
ATOM 1790 C CA . THR A 1 231 ? 9.721 -7.847 -7.925 1.00 94.31 231 THR A CA 1
ATOM 1791 C C . THR A 1 231 ? 10.100 -6.821 -6.876 1.00 94.31 231 THR A C 1
ATOM 1793 O O . THR A 1 231 ? 11.122 -6.158 -7.022 1.00 94.31 231 THR A O 1
ATOM 1796 N N . LEU A 1 232 ? 9.330 -6.734 -5.800 1.00 93.12 232 LEU A N 1
ATOM 1797 C CA . LEU A 1 232 ? 9.669 -5.984 -4.589 1.00 93.12 232 LEU A CA 1
ATOM 1798 C C . LEU A 1 232 ? 8.959 -6.615 -3.388 1.00 93.12 232 LEU A C 1
ATOM 1800 O O . LEU A 1 232 ? 8.017 -7.385 -3.566 1.00 93.12 232 LEU A O 1
ATOM 1804 N N . VAL A 1 233 ? 9.392 -6.283 -2.176 1.00 95.00 233 VAL A N 1
ATOM 1805 C CA . VAL A 1 233 ? 8.716 -6.691 -0.941 1.00 95.00 233 VAL A CA 1
ATOM 1806 C C . VAL A 1 233 ? 8.119 -5.462 -0.271 1.00 95.00 233 VAL A C 1
ATOM 1808 O O . VAL A 1 233 ? 8.826 -4.486 -0.008 1.00 95.00 233 VAL A O 1
ATOM 1811 N N . VAL A 1 234 ? 6.823 -5.521 0.020 1.00 94.62 234 VAL A N 1
ATOM 1812 C CA . VAL A 1 234 ? 6.111 -4.509 0.807 1.00 94.62 234 VAL A CA 1
ATOM 1813 C C . VAL A 1 234 ? 5.796 -5.030 2.194 1.00 94.62 234 VAL A C 1
ATOM 1815 O O . VAL A 1 234 ? 5.423 -6.187 2.359 1.00 94.62 234 VAL A O 1
ATOM 1818 N N . ARG A 1 235 ? 5.923 -4.161 3.189 1.00 94.69 235 ARG A N 1
ATOM 1819 C CA . ARG A 1 235 ? 5.618 -4.438 4.586 1.00 94.69 235 ARG A CA 1
ATOM 1820 C C . ARG A 1 235 ? 4.320 -3.758 4.983 1.00 94.69 235 ARG A C 1
ATOM 1822 O O . ARG A 1 235 ? 4.266 -2.531 5.061 1.00 94.69 235 ARG A O 1
ATOM 1829 N N . PHE A 1 236 ? 3.318 -4.567 5.291 1.00 95.31 236 PHE A N 1
ATOM 1830 C CA . PHE A 1 236 ? 2.066 -4.143 5.896 1.00 95.31 236 PHE A CA 1
ATOM 1831 C C . PHE A 1 236 ? 2.066 -4.393 7.401 1.00 95.31 236 PHE A C 1
ATOM 1833 O O . PHE A 1 236 ? 2.706 -5.320 7.907 1.00 95.31 236 PHE A O 1
ATOM 1840 N N . PHE A 1 237 ? 1.275 -3.586 8.101 1.00 94.94 237 PHE A N 1
ATOM 1841 C CA . PHE A 1 237 ? 0.912 -3.836 9.484 1.00 94.94 237 PHE A CA 1
ATOM 1842 C C . PHE A 1 237 ? -0.573 -4.149 9.579 1.00 94.94 237 PHE A C 1
ATOM 1844 O O . PHE A 1 237 ? -1.417 -3.334 9.205 1.00 94.94 237 PHE A O 1
ATOM 1851 N N . VAL A 1 238 ? -0.866 -5.339 10.094 1.00 95.94 238 VAL A N 1
ATOM 1852 C CA . VAL A 1 238 ? -2.213 -5.771 10.452 1.00 95.94 238 VAL A CA 1
ATOM 1853 C C . VAL A 1 238 ? -2.398 -5.476 11.932 1.00 95.94 238 VAL A C 1
ATOM 1855 O O . VAL A 1 238 ? -1.669 -6.012 12.769 1.00 95.94 238 VAL A O 1
ATOM 1858 N N . VAL A 1 239 ? -3.357 -4.625 12.264 1.00 95.44 239 VAL A N 1
ATOM 1859 C CA . VAL A 1 239 ? -3.770 -4.391 13.648 1.00 95.44 239 VAL A CA 1
ATOM 1860 C C . VAL A 1 239 ? -4.930 -5.310 13.999 1.00 95.44 239 VAL A C 1
ATOM 1862 O O . VAL A 1 239 ? -5.775 -5.598 13.156 1.00 95.44 239 VAL A O 1
ATOM 1865 N N . SER A 1 240 ? -4.962 -5.773 15.243 1.00 94.88 240 SER A N 1
ATOM 1866 C CA . SER A 1 240 ? -6.007 -6.633 15.804 1.00 94.88 240 SER A CA 1
ATOM 1867 C C . SER A 1 240 ? -6.457 -6.131 17.179 1.00 94.88 240 SER A C 1
ATOM 1869 O O . SER A 1 240 ? -5.736 -5.364 17.829 1.00 94.88 240 SER A O 1
ATOM 1871 N N . GLY A 1 241 ? -7.650 -6.547 17.616 1.00 92.69 241 GLY A N 1
ATOM 1872 C CA . GLY A 1 241 ? -8.295 -6.042 18.831 1.00 92.69 241 GLY A CA 1
ATOM 1873 C C . GLY A 1 241 ? -9.126 -4.775 18.602 1.00 92.69 241 GLY A C 1
ATOM 1874 O O . GLY A 1 241 ? -9.480 -4.088 19.563 1.00 92.69 241 GLY A O 1
ATOM 1875 N N . LEU A 1 242 ? -9.437 -4.429 17.348 1.00 93.88 242 LEU A N 1
ATOM 1876 C CA . LEU A 1 242 ? -10.134 -3.186 17.005 1.00 93.88 242 LEU A CA 1
ATOM 1877 C C . LEU A 1 242 ? -11.571 -3.136 17.534 1.00 93.88 242 LEU A C 1
ATOM 1879 O O . LEU A 1 242 ? -12.063 -2.053 17.847 1.00 93.88 242 LEU A O 1
ATOM 1883 N N . GLN A 1 243 ? -12.238 -4.278 17.720 1.00 94.44 243 GLN A N 1
ATOM 1884 C CA . GLN A 1 243 ? -13.602 -4.292 18.265 1.00 94.44 243 GLN A CA 1
ATOM 1885 C C . GLN A 1 243 ? -13.674 -3.688 19.672 1.00 94.44 243 GLN A C 1
ATOM 1887 O O . GLN A 1 243 ? -14.647 -3.014 20.011 1.00 94.44 243 GLN A O 1
ATOM 1892 N N . SER A 1 244 ? -12.615 -3.853 20.474 1.00 93.00 244 SER A N 1
ATOM 1893 C CA . SER A 1 244 ? -12.518 -3.236 21.807 1.00 93.00 244 SER A CA 1
ATOM 1894 C C . SER A 1 244 ? -12.493 -1.701 21.772 1.00 93.00 244 SER A C 1
ATOM 1896 O O . SER A 1 244 ? -12.810 -1.056 22.770 1.00 93.00 244 SER A O 1
ATOM 1898 N N . HIS A 1 245 ? -12.198 -1.126 20.603 1.00 90.56 245 HIS A N 1
ATOM 1899 C CA . HIS A 1 245 ? -12.149 0.310 20.332 1.00 90.56 245 HIS A CA 1
ATOM 1900 C C . HIS A 1 245 ? -13.352 0.814 19.514 1.00 90.56 245 HIS A C 1
ATOM 1902 O O . HIS A 1 245 ? -13.330 1.943 19.029 1.00 90.56 245 HIS A O 1
ATOM 1908 N N . GLY A 1 246 ? -14.407 0.001 19.365 1.00 91.12 246 GLY A N 1
ATOM 1909 C CA . GLY A 1 246 ? -15.676 0.392 18.735 1.00 91.12 246 GLY A CA 1
ATOM 1910 C C . GLY A 1 246 ? -15.780 0.141 17.228 1.00 91.12 246 GLY A C 1
ATOM 1911 O O . GLY A 1 246 ? -16.770 0.540 16.618 1.00 91.12 246 GLY A O 1
ATOM 1912 N N . TYR A 1 247 ? -14.800 -0.531 16.624 1.00 92.88 247 TYR A N 1
ATOM 1913 C CA . TYR A 1 247 ? -14.862 -0.931 15.217 1.00 92.88 247 TYR A CA 1
ATOM 1914 C C . TYR A 1 247 ? -15.787 -2.139 15.019 1.00 92.88 247 TYR A C 1
ATOM 1916 O O . TYR A 1 247 ? -15.902 -3.001 15.888 1.00 92.88 247 TYR A O 1
ATOM 1924 N N . ALA A 1 248 ? -16.422 -2.235 13.847 1.00 91.94 248 ALA A N 1
ATOM 1925 C CA . ALA A 1 248 ? -17.250 -3.391 13.490 1.00 91.94 248 ALA A CA 1
ATOM 1926 C C . ALA A 1 248 ? -16.414 -4.661 13.227 1.00 91.94 248 ALA A C 1
ATOM 1928 O O . ALA A 1 248 ? -16.860 -5.780 13.490 1.00 91.94 248 ALA A O 1
ATOM 1929 N N . VAL A 1 249 ? -15.188 -4.481 12.734 1.00 93.88 249 VAL A N 1
ATOM 1930 C CA . VAL A 1 249 ? -14.222 -5.550 12.460 1.00 93.88 249 VAL A CA 1
ATOM 1931 C C . VAL A 1 249 ? -13.125 -5.554 13.515 1.00 93.88 249 VAL A C 1
ATOM 1933 O O . VAL A 1 249 ? -12.807 -4.516 14.092 1.00 93.88 249 VAL A O 1
ATOM 1936 N N . ASP A 1 250 ? -12.547 -6.724 13.779 1.00 95.38 250 ASP A N 1
ATOM 1937 C CA . ASP A 1 250 ? -11.471 -6.850 14.768 1.00 95.38 250 ASP A CA 1
ATOM 1938 C C . ASP A 1 250 ? -10.082 -6.571 14.185 1.00 95.38 250 ASP A C 1
ATOM 1940 O O . ASP A 1 250 ? -9.160 -6.237 14.926 1.00 95.38 250 ASP A O 1
ATOM 1944 N N . GLN A 1 251 ? -9.938 -6.695 12.865 1.00 96.06 251 GLN A N 1
ATOM 1945 C CA . GLN A 1 251 ? -8.658 -6.669 12.167 1.00 96.06 251 GLN A CA 1
ATOM 1946 C C . GLN A 1 251 ? -8.712 -5.707 10.984 1.00 96.06 251 GLN A C 1
ATOM 1948 O O . GLN A 1 251 ? -9.711 -5.678 10.269 1.00 96.06 251 GLN A O 1
ATOM 1953 N N . ALA A 1 252 ? -7.644 -4.939 10.778 1.00 96.75 252 ALA A N 1
ATOM 1954 C CA . ALA A 1 252 ? -7.510 -4.045 9.630 1.00 96.75 252 ALA A CA 1
ATOM 1955 C C . ALA A 1 252 ? -6.038 -3.747 9.319 1.00 96.75 252 ALA A C 1
ATOM 1957 O O . ALA A 1 252 ? -5.149 -3.969 10.143 1.00 96.75 252 ALA A O 1
ATOM 1958 N N . ILE A 1 253 ? -5.790 -3.212 8.130 1.00 96.25 253 ILE A N 1
ATOM 1959 C CA . ILE A 1 253 ? -4.484 -2.770 7.658 1.00 96.25 253 ILE A CA 1
ATOM 1960 C C . ILE A 1 253 ? -4.288 -1.291 7.959 1.00 96.25 253 ILE A C 1
ATOM 1962 O O . ILE A 1 253 ? -5.137 -0.453 7.646 1.00 96.25 253 ILE A O 1
ATOM 1966 N N . VAL A 1 254 ? -3.126 -0.964 8.521 1.00 93.44 254 VAL A N 1
ATOM 1967 C CA . VAL A 1 254 ? -2.664 0.419 8.631 1.00 93.44 254 VAL A CA 1
ATOM 1968 C C . VAL A 1 254 ? -2.015 0.816 7.309 1.00 93.44 254 VAL A C 1
ATOM 1970 O O . VAL A 1 254 ? -0.954 0.306 6.943 1.00 93.44 254 VAL A O 1
ATOM 1973 N N . ASN A 1 255 ? -2.660 1.735 6.596 1.00 89.19 255 ASN A N 1
ATOM 1974 C CA . ASN A 1 255 ? -2.130 2.365 5.397 1.00 89.19 255 ASN A CA 1
ATOM 1975 C C . ASN A 1 255 ? -2.052 3.878 5.628 1.00 89.19 255 ASN A C 1
ATOM 1977 O O . ASN A 1 255 ? -3.054 4.586 5.541 1.00 89.19 255 ASN A O 1
ATOM 1981 N N . GLU A 1 256 ? -0.857 4.379 5.930 1.00 84.69 256 GLU A N 1
ATOM 1982 C CA . GLU A 1 256 ? -0.609 5.784 6.294 1.00 84.69 256 GLU A CA 1
ATOM 1983 C C . GLU A 1 256 ? -0.621 6.729 5.071 1.00 84.69 256 GLU A C 1
ATOM 1985 O O . GLU A 1 256 ? 0.123 7.700 5.001 1.00 84.69 256 GLU A O 1
ATOM 1990 N N . ALA A 1 257 ? -1.463 6.443 4.072 1.00 81.69 257 ALA A N 1
ATOM 1991 C CA . ALA A 1 257 ? -1.620 7.271 2.878 1.00 81.69 257 ALA A CA 1
ATOM 1992 C C . ALA A 1 257 ? -2.478 8.523 3.133 1.00 81.69 257 ALA A C 1
ATOM 1994 O O . ALA A 1 257 ? -2.318 9.534 2.449 1.00 81.69 257 ALA A O 1
ATOM 1995 N N . LEU A 1 258 ? -3.405 8.460 4.096 1.00 82.12 258 LEU A N 1
ATOM 1996 C CA . LEU A 1 258 ? -4.321 9.553 4.421 1.00 82.12 258 LEU A CA 1
ATOM 1997 C C . LEU A 1 258 ? -3.819 10.333 5.650 1.00 82.12 258 LEU A C 1
ATOM 1999 O O . LEU A 1 258 ? -3.592 9.726 6.697 1.00 82.12 258 LEU A O 1
ATOM 2003 N N . PRO A 1 259 ? -3.690 11.673 5.577 1.00 73.06 259 PRO A N 1
ATOM 2004 C CA . PRO A 1 259 ? -3.097 12.478 6.651 1.00 73.06 259 PRO A CA 1
ATOM 2005 C C . PRO A 1 259 ? -3.949 12.532 7.930 1.00 73.06 259 PRO A C 1
ATOM 2007 O O . PRO A 1 259 ? -3.436 12.827 9.006 1.00 73.06 259 PRO A O 1
ATOM 2010 N N . ASP A 1 260 ? -5.250 12.265 7.823 1.00 81.31 260 ASP A N 1
ATOM 2011 C CA . ASP A 1 260 ? -6.207 12.201 8.932 1.00 81.31 260 ASP A CA 1
ATOM 2012 C C . ASP A 1 260 ? -6.471 10.767 9.429 1.00 81.31 260 ASP A C 1
ATOM 2014 O O . ASP A 1 260 ? -7.299 10.567 10.327 1.00 81.31 260 ASP A O 1
ATOM 2018 N N . GLY A 1 261 ? -5.804 9.782 8.820 1.00 84.88 261 GLY A N 1
ATOM 2019 C CA . GLY A 1 261 ? -5.945 8.369 9.137 1.00 84.88 261 GLY A CA 1
ATOM 2020 C C . GLY A 1 261 ? -5.216 7.968 10.424 1.00 84.88 261 GLY A C 1
ATOM 2021 O O . GLY A 1 261 ? -4.350 8.702 10.910 1.00 84.88 261 GLY A O 1
ATOM 2022 N N . PRO A 1 262 ? -5.553 6.800 10.993 1.00 90.19 262 PRO A N 1
ATOM 2023 C CA . PRO A 1 262 ? -4.810 6.241 12.110 1.00 90.19 262 PRO A CA 1
ATOM 2024 C C . PRO A 1 262 ? -3.363 5.911 11.751 1.00 90.19 262 PRO A C 1
ATOM 2026 O O . PRO A 1 262 ? -3.066 5.532 10.620 1.00 90.19 262 PRO A O 1
ATOM 2029 N N . GLN A 1 263 ? -2.482 6.020 12.742 1.00 90.31 263 GLN A N 1
ATOM 2030 C CA . GLN A 1 263 ? -1.036 5.818 12.601 1.00 90.31 263 GLN A CA 1
ATOM 2031 C C . GLN A 1 263 ? -0.517 4.923 13.721 1.00 90.31 263 GLN A C 1
ATOM 2033 O O . GLN A 1 263 ? -1.071 4.917 14.825 1.00 90.31 263 GLN A O 1
ATOM 2038 N N . LEU A 1 264 ? 0.566 4.192 13.475 1.00 89.06 264 LEU A N 1
ATOM 2039 C CA . LEU A 1 264 ? 1.247 3.466 14.545 1.00 89.06 264 LEU A CA 1
ATOM 2040 C C . LEU A 1 264 ? 2.208 4.388 15.298 1.00 89.06 264 LEU A C 1
ATOM 2042 O O . LEU A 1 264 ? 2.897 5.218 14.716 1.00 89.06 264 LEU A O 1
ATOM 2046 N N . ALA A 1 265 ? 2.266 4.228 16.618 1.00 86.38 265 ALA A N 1
ATOM 2047 C CA . ALA A 1 265 ? 3.172 4.983 17.482 1.00 86.38 265 ALA A CA 1
ATOM 2048 C C . ALA A 1 265 ? 4.577 4.354 17.578 1.00 86.38 265 ALA A C 1
ATOM 2050 O O . ALA A 1 265 ? 5.487 4.958 18.146 1.00 86.38 265 ALA A O 1
ATOM 2051 N N . GLU A 1 266 ? 4.746 3.121 17.097 1.00 72.50 266 GLU A N 1
ATOM 2052 C CA . GLU A 1 266 ? 5.973 2.344 17.267 1.00 72.50 266 GLU A CA 1
ATOM 2053 C C . GLU A 1 266 ? 7.066 2.672 16.235 1.00 72.50 266 GLU A C 1
ATOM 2055 O O . GLU A 1 266 ? 6.768 3.037 15.098 1.00 72.50 266 GLU A O 1
ATOM 2060 N N . PRO A 1 267 ? 8.354 2.468 16.585 1.00 57.72 267 PRO A N 1
ATOM 2061 C CA . PRO A 1 267 ? 9.457 2.538 15.637 1.00 57.72 267 PRO A CA 1
ATOM 2062 C C . PRO A 1 267 ? 9.444 1.317 14.707 1.00 57.72 267 PRO A C 1
ATOM 2064 O O . PRO A 1 267 ? 10.104 0.304 14.933 1.00 57.72 267 PRO A O 1
ATOM 2067 N N . GLY A 1 268 ? 8.695 1.435 13.624 1.00 64.81 268 GLY A N 1
ATOM 2068 C CA . GLY A 1 268 ? 8.699 0.520 12.497 1.00 64.81 268 GLY A CA 1
ATOM 2069 C C . GLY A 1 268 ? 7.883 1.158 11.393 1.00 64.81 268 GLY A C 1
ATOM 2070 O O . GLY A 1 268 ? 6.707 1.421 11.594 1.00 64.81 268 GLY A O 1
ATOM 2071 N N . SER A 1 269 ? 8.498 1.450 10.251 1.00 66.81 269 SER A N 1
ATOM 2072 C CA . SER A 1 269 ? 7.764 2.048 9.137 1.00 66.81 269 SER A CA 1
ATOM 2073 C C . SER A 1 269 ? 7.153 0.930 8.292 1.00 66.81 269 SER A C 1
ATOM 2075 O O . SER A 1 269 ? 7.896 0.033 7.863 1.00 66.81 269 SER A O 1
ATOM 2077 N N . PRO A 1 270 ? 5.828 0.945 8.054 1.00 79.88 270 PRO A N 1
ATOM 2078 C CA . PRO A 1 270 ? 5.289 0.189 6.937 1.00 79.88 270 PRO A CA 1
ATOM 2079 C C . PRO A 1 270 ? 5.882 0.784 5.654 1.00 79.88 270 PRO A C 1
ATOM 2081 O O . PRO A 1 270 ? 6.304 1.938 5.643 1.00 79.88 270 PRO A O 1
ATOM 2084 N N . GLY A 1 271 ? 5.937 0.015 4.574 1.00 86.50 271 GLY A N 1
ATOM 2085 C CA . GLY A 1 271 ? 6.443 0.545 3.308 1.00 86.50 271 GLY A CA 1
ATOM 2086 C C . GLY A 1 271 ? 7.173 -0.475 2.464 1.00 86.50 271 GLY A C 1
ATOM 2087 O O . GLY A 1 271 ? 7.074 -1.681 2.689 1.00 86.50 271 GLY A O 1
ATOM 2088 N N . ILE A 1 272 ? 7.900 0.002 1.460 1.00 86.88 272 ILE A N 1
ATOM 2089 C CA . ILE A 1 272 ? 8.644 -0.876 0.559 1.00 86.88 272 ILE A CA 1
ATOM 2090 C C . ILE A 1 272 ? 10.021 -1.152 1.164 1.00 86.88 272 ILE A C 1
ATOM 2092 O O . ILE A 1 272 ? 10.745 -0.225 1.534 1.00 86.88 272 ILE A O 1
ATOM 2096 N N . LEU A 1 273 ? 10.403 -2.427 1.273 1.00 88.06 273 LEU A N 1
ATOM 2097 C CA . LEU A 1 273 ? 11.702 -2.799 1.830 1.00 88.06 273 LEU A CA 1
ATOM 2098 C C . LEU A 1 273 ? 12.827 -2.306 0.903 1.00 88.06 273 LEU A C 1
ATOM 2100 O O . LEU A 1 273 ? 12.860 -2.751 -0.245 1.00 88.06 273 LEU A O 1
ATOM 2104 N N . PRO A 1 274 ? 13.764 -1.455 1.372 1.00 81.00 274 PRO A N 1
ATOM 2105 C CA . PRO A 1 274 ? 14.729 -0.770 0.502 1.00 81.00 274 PRO A CA 1
ATOM 2106 C C . PRO A 1 274 ? 15.560 -1.689 -0.402 1.00 81.00 274 PRO A C 1
ATOM 2108 O O . PRO A 1 274 ? 15.715 -1.410 -1.583 1.00 81.00 274 PRO A O 1
ATOM 2111 N N . ASP A 1 275 ? 16.023 -2.829 0.114 1.00 83.12 275 ASP A N 1
ATOM 2112 C CA . ASP A 1 275 ? 16.900 -3.749 -0.630 1.00 83.12 275 ASP A CA 1
ATOM 2113 C C . ASP A 1 275 ? 16.140 -4.834 -1.415 1.00 83.12 275 ASP A C 1
ATOM 2115 O O . ASP A 1 275 ? 16.740 -5.753 -1.988 1.00 83.12 275 ASP A O 1
ATOM 2119 N N . SER A 1 276 ? 14.808 -4.779 -1.419 1.00 88.19 276 SER A N 1
ATOM 2120 C CA . SER A 1 276 ? 13.949 -5.775 -2.064 1.00 88.19 276 SER A CA 1
ATOM 2121 C C . SER A 1 276 ? 13.716 -5.602 -3.572 1.00 88.19 276 SER A C 1
ATOM 2123 O O . SER A 1 276 ? 13.552 -6.632 -4.235 1.00 88.19 276 SER A O 1
ATOM 2125 N N . PRO A 1 277 ? 13.710 -4.385 -4.159 1.00 88.44 277 PRO A N 1
ATOM 2126 C CA . PRO A 1 277 ? 13.349 -4.223 -5.558 1.00 88.44 277 PRO A CA 1
ATOM 2127 C C . PRO A 1 277 ? 14.330 -4.935 -6.491 1.00 88.44 277 PRO A C 1
ATOM 2129 O O . PRO A 1 277 ? 15.547 -4.933 -6.293 1.00 88.44 277 PRO A O 1
ATOM 2132 N N . ARG A 1 278 ? 13.799 -5.576 -7.527 1.00 90.69 278 ARG A N 1
ATOM 2133 C CA . ARG A 1 278 ? 14.554 -6.186 -8.626 1.00 90.69 278 ARG A CA 1
ATOM 2134 C C . ARG A 1 278 ? 13.942 -5.709 -9.923 1.00 90.69 278 ARG A C 1
ATOM 2136 O O . ARG A 1 278 ? 12.724 -5.669 -10.041 1.00 90.69 278 ARG A O 1
ATOM 2143 N N . TRP A 1 279 ? 14.770 -5.385 -10.903 1.00 88.25 279 TRP A N 1
ATOM 2144 C CA . TRP A 1 279 ? 14.326 -4.841 -12.181 1.00 88.25 279 TRP A CA 1
ATOM 2145 C C . TRP A 1 279 ? 14.227 -5.936 -13.233 1.00 88.25 279 TRP A C 1
ATOM 2147 O O . TRP A 1 279 ? 14.962 -6.925 -13.194 1.00 88.25 279 TRP A O 1
ATOM 2157 N N . TRP A 1 280 ? 13.342 -5.722 -14.198 1.00 87.38 280 TRP A N 1
ATOM 2158 C CA . TRP A 1 280 ? 13.354 -6.465 -15.446 1.00 87.38 280 TRP A CA 1
ATOM 2159 C C . TRP A 1 280 ? 14.636 -6.165 -16.224 1.00 87.38 280 TRP A C 1
ATOM 2161 O O . TRP A 1 280 ? 15.045 -5.006 -16.380 1.00 87.38 280 TRP A O 1
ATOM 2171 N N . ASP A 1 281 ? 15.247 -7.225 -16.744 1.00 85.69 281 ASP A N 1
ATOM 2172 C CA . ASP A 1 281 ? 16.285 -7.139 -17.764 1.00 85.69 281 ASP A CA 1
ATOM 2173 C C . ASP A 1 281 ? 15.695 -7.432 -19.151 1.00 85.69 281 ASP A C 1
ATOM 2175 O O . ASP A 1 281 ? 14.788 -8.256 -19.282 1.00 85.69 281 ASP A O 1
ATOM 2179 N N . ARG A 1 282 ? 16.223 -6.792 -20.204 1.00 80.00 282 ARG A N 1
ATOM 2180 C CA . ARG A 1 282 ? 15.743 -7.002 -21.581 1.00 80.00 282 ARG A CA 1
ATOM 2181 C C . ARG A 1 282 ? 15.842 -8.469 -22.003 1.00 80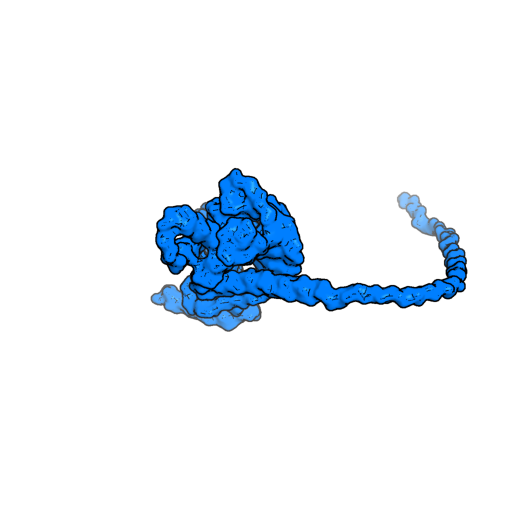.00 282 ARG A C 1
ATOM 2183 O O . ARG A 1 282 ? 14.967 -8.965 -22.704 1.00 80.00 282 ARG A O 1
ATOM 2190 N N . SER A 1 283 ? 16.866 -9.180 -21.530 1.00 84.69 283 SER A N 1
ATOM 2191 C CA . SER A 1 283 ? 17.054 -10.611 -21.799 1.00 84.69 283 SER A CA 1
ATOM 2192 C C . SER A 1 283 ? 15.964 -11.507 -21.204 1.00 84.69 283 SER A C 1
ATOM 2194 O O . SER A 1 283 ? 15.796 -12.636 -21.657 1.00 84.69 283 SER A O 1
ATOM 2196 N N . GLN A 1 284 ? 15.212 -11.026 -20.211 1.00 84.06 284 GLN A N 1
ATOM 2197 C CA . GLN A 1 284 ? 14.176 -11.805 -19.528 1.00 84.06 284 GLN A CA 1
ATOM 2198 C C . GLN A 1 284 ? 12.825 -11.766 -20.253 1.00 84.06 284 GLN A C 1
ATOM 2200 O O . GLN A 1 284 ? 11.986 -12.626 -19.999 1.00 84.06 284 GLN A O 1
ATOM 2205 N N . ALA A 1 285 ? 12.612 -10.790 -21.137 1.00 81.62 285 ALA A N 1
ATOM 2206 C CA . ALA A 1 285 ? 11.371 -10.629 -21.892 1.00 81.62 285 ALA A CA 1
ATOM 2207 C C . ALA A 1 285 ? 11.626 -10.056 -23.301 1.00 81.62 285 ALA A C 1
ATOM 2209 O O . ALA A 1 285 ? 11.027 -9.046 -23.665 1.00 81.62 285 ALA A O 1
ATOM 2210 N N . PRO A 1 286 ? 12.523 -10.660 -24.105 1.00 81.19 286 PRO A N 1
ATOM 2211 C CA . PRO A 1 286 ? 12.990 -10.050 -25.346 1.00 81.19 286 PRO A CA 1
ATOM 2212 C C . PRO A 1 286 ? 11.841 -9.766 -26.318 1.00 81.19 286 PRO A C 1
ATOM 2214 O O . PRO A 1 286 ? 11.775 -8.672 -26.855 1.00 81.19 286 PRO 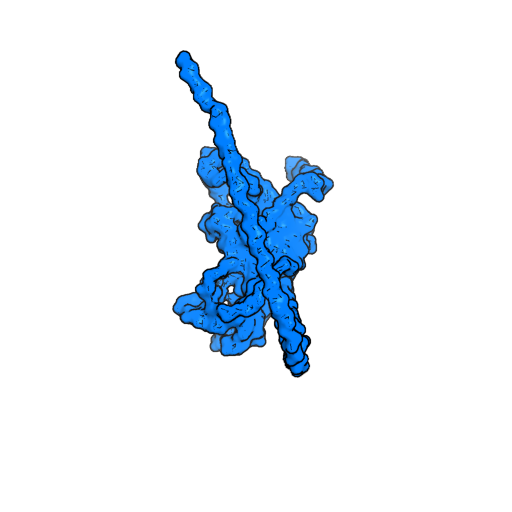A O 1
ATOM 2217 N N . GLN A 1 287 ? 10.900 -10.703 -26.472 1.00 81.56 287 GLN A N 1
ATOM 2218 C CA . GLN A 1 287 ? 9.745 -10.557 -27.367 1.00 81.56 287 GLN A CA 1
ATOM 2219 C C . GLN A 1 287 ? 8.833 -9.396 -26.955 1.00 81.56 287 GLN A C 1
ATOM 2221 O O . GLN A 1 287 ? 8.531 -8.562 -27.793 1.00 81.56 287 GLN A O 1
ATOM 2226 N N . LEU A 1 288 ? 8.506 -9.268 -25.661 1.00 78.56 288 LEU A N 1
ATOM 2227 C CA . LEU A 1 288 ? 7.681 -8.158 -25.165 1.00 78.56 288 LEU A CA 1
ATOM 2228 C C . LEU A 1 288 ? 8.332 -6.792 -25.423 1.00 78.56 288 LEU A C 1
ATOM 2230 O O . LEU A 1 288 ? 7.637 -5.831 -25.716 1.00 78.56 288 LEU A O 1
ATOM 2234 N N . PHE A 1 289 ? 9.661 -6.692 -25.333 1.00 74.88 289 PHE A N 1
ATOM 2235 C CA . PHE A 1 289 ? 10.359 -5.443 -25.649 1.00 74.88 289 PHE A CA 1
ATOM 2236 C C . PHE A 1 289 ? 10.413 -5.148 -27.155 1.00 74.88 289 PHE A C 1
ATOM 2238 O O . PHE A 1 289 ? 10.354 -3.980 -27.535 1.00 74.88 289 PHE A O 1
ATOM 2245 N N . GLU A 1 290 ? 10.565 -6.168 -28.005 1.00 78.69 290 GLU A N 1
ATOM 2246 C CA . GLU A 1 290 ? 10.569 -5.986 -29.464 1.00 78.69 290 GLU A CA 1
ATOM 2247 C C . GLU A 1 290 ? 9.177 -5.619 -29.995 1.00 78.69 290 GLU A C 1
ATOM 2249 O O . GLU A 1 290 ? 9.064 -4.691 -30.797 1.00 78.69 290 GLU A O 1
ATOM 2254 N N . ASP A 1 291 ? 8.128 -6.300 -29.525 1.00 79.50 291 ASP A N 1
ATOM 2255 C CA . ASP A 1 291 ? 6.739 -6.040 -29.921 1.00 79.50 291 ASP A CA 1
ATOM 2256 C C . ASP A 1 291 ? 6.358 -4.580 -29.634 1.00 79.50 291 ASP A C 1
ATOM 2258 O O . ASP A 1 291 ? 5.797 -3.889 -30.490 1.00 79.50 291 ASP A O 1
ATOM 2262 N N . GLU A 1 292 ? 6.783 -4.061 -28.483 1.00 71.69 292 GLU A N 1
ATOM 2263 C CA . GLU A 1 292 ? 6.460 -2.693 -28.102 1.00 71.69 292 GLU A CA 1
ATOM 2264 C C . GLU A 1 292 ? 7.284 -1.639 -28.826 1.00 71.69 292 GLU A C 1
ATOM 2266 O O . GLU A 1 292 ? 6.777 -0.566 -29.163 1.00 71.69 292 GLU A O 1
ATOM 2271 N N . LEU A 1 293 ? 8.553 -1.939 -29.107 1.00 73.81 293 LEU A N 1
ATOM 2272 C CA . LEU A 1 293 ? 9.376 -1.082 -29.950 1.00 73.81 293 LEU A CA 1
ATOM 2273 C C . LEU A 1 293 ? 8.749 -0.955 -31.345 1.00 73.81 293 LEU A C 1
ATOM 2275 O O . LEU A 1 293 ? 8.685 0.148 -31.890 1.00 73.81 293 LEU A O 1
ATOM 2279 N N . HIS A 1 294 ? 8.242 -2.061 -31.894 1.00 75.50 294 HIS A N 1
ATOM 2280 C CA . HIS A 1 294 ? 7.496 -2.053 -33.145 1.00 75.50 294 HIS A CA 1
ATOM 2281 C C . HIS A 1 294 ? 6.210 -1.227 -33.041 1.00 75.50 294 HIS A C 1
ATOM 2283 O O . HIS A 1 294 ? 5.949 -0.413 -33.928 1.00 75.50 294 HIS A O 1
ATOM 2289 N N . GLN A 1 295 ? 5.429 -1.378 -31.970 1.00 72.00 295 GLN A N 1
ATOM 2290 C CA . GLN A 1 295 ? 4.197 -0.613 -31.776 1.00 72.00 295 GLN A CA 1
ATOM 2291 C C . GLN A 1 295 ? 4.459 0.898 -31.657 1.00 72.00 295 GLN A C 1
ATOM 2293 O O . GLN A 1 295 ? 3.767 1.690 -32.298 1.00 72.00 295 GLN A O 1
ATOM 2298 N N . ALA A 1 296 ? 5.483 1.306 -30.904 1.00 66.38 296 ALA A N 1
ATOM 2299 C CA . ALA A 1 296 ? 5.861 2.710 -30.746 1.00 66.38 296 ALA A CA 1
ATOM 2300 C C . ALA A 1 296 ? 6.275 3.355 -32.078 1.00 66.38 296 ALA A C 1
ATOM 2302 O O . ALA A 1 296 ? 5.847 4.465 -32.387 1.00 66.38 296 ALA A O 1
ATOM 2303 N N . GLN A 1 297 ? 7.026 2.632 -32.915 1.00 72.44 297 GLN A N 1
ATOM 2304 C CA . GLN A 1 297 ? 7.429 3.104 -34.246 1.00 72.44 297 GLN A CA 1
ATOM 2305 C C . GLN A 1 297 ? 6.243 3.389 -35.180 1.00 72.44 297 GLN A C 1
ATOM 2307 O O . GLN A 1 297 ? 6.370 4.213 -36.080 1.00 72.44 297 GLN A O 1
ATOM 2312 N N . HIS A 1 298 ? 5.099 2.729 -34.976 1.00 69.50 298 HIS A N 1
ATOM 2313 C CA . HIS A 1 298 ? 3.889 2.937 -35.780 1.00 69.50 298 HIS A CA 1
ATOM 2314 C C . HIS A 1 298 ? 2.996 4.069 -35.250 1.00 69.50 298 HIS A C 1
ATOM 2316 O O . HIS A 1 298 ? 2.090 4.505 -35.952 1.00 69.50 298 HIS A O 1
ATOM 2322 N N . LEU A 1 299 ? 3.218 4.541 -34.019 1.00 62.28 299 LEU A N 1
ATOM 2323 C CA . LEU A 1 299 ? 2.485 5.674 -33.442 1.00 62.28 299 LEU A CA 1
ATOM 2324 C C . LEU A 1 299 ? 3.109 7.030 -33.808 1.00 62.28 299 LEU A C 1
ATOM 2326 O O . LEU A 1 299 ? 2.436 8.053 -33.711 1.00 62.28 299 LEU A O 1
ATOM 2330 N N . GLU A 1 300 ? 4.379 7.043 -34.223 1.00 51.88 300 GLU A N 1
ATOM 2331 C CA . GLU A 1 300 ? 5.107 8.250 -34.645 1.00 51.88 300 GLU A CA 1
ATOM 2332 C C . GLU A 1 300 ? 5.003 8.547 -36.157 1.00 51.88 300 GLU A C 1
ATOM 2334 O O . GLU A 1 300 ? 5.533 9.562 -36.616 1.00 51.88 300 GLU A O 1
ATOM 2339 N N . SER A 1 301 ? 4.324 7.688 -36.930 1.00 47.12 301 SER A N 1
ATOM 2340 C CA . SER A 1 301 ? 4.073 7.842 -38.376 1.00 47.12 301 SER A CA 1
ATOM 2341 C C . SER A 1 301 ? 2.664 8.337 -38.679 1.00 47.12 301 SER A C 1
ATOM 2343 O O . SER A 1 301 ? 2.528 9.223 -39.552 1.00 47.12 301 SER A O 1
#

pLDDT: mean 75.23, std 19.27, range [35.94, 97.88]

Sequence (301 aa):
MRNNILQQSLMTWALWWSFTLCWAPFTFGEIKTPDTHISQVTQSSTNALTNIALDYAEAMAARKVTEWAELDLACLTRQMKREGSGVSPQNQGIAKDCWQDTLAAHRELVRDEPELGIFGAMGRGAGLGLIHESHRHADFWKDYPPALAISPAILSQSQSDVLPQITVDKAQPARPGGLILVPGQNPVEAQVTTVDLLVTFPNPMVAPLALRPGEPWWTSGVIRRYGPVRTLVVRFFVVSGLQSHGYAVDQAIVNEALPDGPQLAEPGSPGILPDSPRWWDRSQAPQLFEDELHQAQHLES

Foldseek 3Di:
DDDDDDDDDDDDDDDDDDDDDDDDDDPDDDDDDPDPPPVVVQVVVQVVLLVLVVQLLCCQLQVVQLSNLLFEQQLLLVQLVVVVVVPDDPVVVSSVVVLVLLLVLLLVQQPFDFDQAPVGGDGDDGQQREDEQCDVQHVGQLRAFLSSQSHPSNFRPPDDPQTWDKDWPDKDGWDWFFKAAFPPDGTDTWTKIKTKMKTARPAQVRAHKYFDPPFDDPVDSDDTDIFGWGIWIWIWIKIACCVVVVGPDGIHIHGPSDVGGMDTPDPDGGGTDRVGTDGDDCVVPVPSVVVVVVVVVVVVD